Protein AF-A0AAU9IP61-F1 (afdb_monomer)

Structure (mmCIF, N/CA/C/O backbone):
data_AF-A0AAU9IP61-F1
#
_entry.id   AF-A0AAU9IP61-F1
#
loop_
_atom_site.group_PDB
_atom_site.id
_atom_site.type_symbol
_atom_site.label_atom_id
_atom_site.label_alt_id
_atom_site.label_comp_id
_atom_site.label_asym_id
_atom_site.label_entity_id
_atom_site.label_seq_id
_atom_site.pdbx_PDB_ins_code
_atom_site.Cartn_x
_atom_site.Cartn_y
_atom_site.Cartn_z
_atom_site.occupancy
_atom_site.B_iso_or_equiv
_atom_site.auth_seq_id
_atom_site.auth_comp_id
_atom_site.auth_asym_id
_atom_site.auth_atom_id
_atom_site.pdbx_PDB_model_num
ATOM 1 N N . MET A 1 1 ? 7.947 -58.463 33.079 1.00 43.34 1 MET A N 1
ATOM 2 C CA . MET A 1 1 ? 9.232 -57.831 33.425 1.00 43.34 1 MET A CA 1
ATOM 3 C C . MET A 1 1 ? 9.734 -57.102 32.193 1.00 43.34 1 MET A C 1
ATOM 5 O O . MET A 1 1 ? 9.533 -57.619 31.104 1.00 43.34 1 MET A O 1
ATOM 9 N N . ASP A 1 2 ? 10.297 -55.915 32.425 1.00 41.31 2 ASP A N 1
ATOM 10 C CA . ASP A 1 2 ? 11.034 -55.028 31.507 1.00 41.31 2 ASP A CA 1
ATOM 11 C C . ASP A 1 2 ? 10.203 -54.391 30.377 1.00 41.31 2 ASP A C 1
ATOM 13 O O . ASP A 1 2 ? 9.937 -55.003 29.356 1.00 41.31 2 ASP A O 1
ATOM 17 N N . SER A 1 3 ? 9.653 -53.177 30.496 1.00 45.88 3 SER A N 1
ATOM 18 C CA . SER A 1 3 ? 10.148 -51.926 31.099 1.00 45.88 3 SER A CA 1
ATOM 19 C C . SER A 1 3 ? 11.412 -51.392 30.422 1.00 45.88 3 SER A C 1
ATOM 21 O O . SER A 1 3 ? 12.511 -51.597 30.925 1.00 45.88 3 SER A O 1
ATOM 23 N N . ARG A 1 4 ? 11.246 -50.655 29.311 1.00 50.44 4 ARG A N 1
ATOM 24 C CA . ARG A 1 4 ? 12.135 -49.540 28.938 1.00 50.44 4 ARG A CA 1
ATOM 25 C C . ARG A 1 4 ? 11.340 -48.386 28.328 1.00 50.44 4 ARG A C 1
ATOM 27 O O . ARG A 1 4 ? 10.827 -48.458 27.216 1.00 50.44 4 ARG A O 1
ATOM 34 N N . ARG A 1 5 ? 11.227 -47.353 29.159 1.00 49.25 5 ARG A N 1
ATOM 35 C CA . ARG A 1 5 ? 10.925 -45.953 28.859 1.00 49.25 5 ARG A CA 1
ATOM 36 C C . ARG A 1 5 ? 12.218 -45.250 28.413 1.00 49.25 5 ARG A C 1
ATOM 38 O O . ARG A 1 5 ? 13.296 -45.808 28.600 1.00 49.25 5 ARG A O 1
ATOM 45 N N . ASP A 1 6 ? 12.041 -44.007 27.960 1.00 46.56 6 ASP A N 1
ATOM 46 C CA . ASP A 1 6 ? 13.042 -42.948 27.718 1.00 46.56 6 ASP A CA 1
ATOM 47 C C . ASP A 1 6 ? 13.629 -42.954 26.288 1.00 46.56 6 ASP A C 1
ATOM 49 O O . ASP A 1 6 ? 13.994 -43.999 25.771 1.00 46.56 6 ASP A O 1
ATOM 53 N N . THR A 1 7 ? 13.692 -41.854 25.526 1.00 44.00 7 THR A N 1
ATOM 54 C CA . THR A 1 7 ? 13.684 -40.424 25.877 1.00 44.00 7 THR A CA 1
ATOM 55 C C . THR A 1 7 ? 13.283 -39.563 24.669 1.00 44.00 7 THR A C 1
ATOM 57 O O . THR A 1 7 ? 13.518 -39.904 23.514 1.00 44.00 7 THR A O 1
ATOM 60 N N . ARG A 1 8 ? 12.700 -38.399 24.974 1.00 46.38 8 ARG A N 1
ATOM 61 C CA . ARG A 1 8 ? 12.451 -37.260 24.079 1.00 46.38 8 ARG A CA 1
ATOM 62 C C . ARG A 1 8 ? 13.727 -36.768 23.381 1.00 46.38 8 ARG A C 1
ATOM 64 O O . ARG A 1 8 ? 14.701 -36.516 24.078 1.00 46.38 8 ARG A O 1
ATOM 71 N N . THR A 1 9 ? 13.612 -36.395 22.106 1.00 42.66 9 THR A N 1
ATOM 72 C CA . THR A 1 9 ? 14.183 -35.152 21.545 1.00 42.66 9 THR A CA 1
ATOM 73 C C . THR A 1 9 ? 13.313 -34.670 20.378 1.00 42.66 9 THR A C 1
ATOM 75 O O . THR A 1 9 ? 13.412 -35.138 19.251 1.00 42.66 9 THR A O 1
ATOM 78 N N . ASN A 1 10 ? 12.431 -33.711 20.671 1.00 49.50 10 ASN A N 1
ATOM 79 C CA . ASN A 1 10 ? 11.866 -32.815 19.663 1.00 49.50 10 ASN A CA 1
ATOM 80 C C . ASN A 1 10 ? 12.991 -31.896 19.174 1.00 49.50 10 ASN A C 1
ATOM 82 O O . ASN A 1 10 ? 13.508 -31.105 19.961 1.00 49.50 10 ASN A O 1
ATOM 86 N N . SER A 1 11 ? 13.319 -31.949 17.889 1.00 41.12 11 SER A N 1
ATOM 87 C CA . SER A 1 11 ? 14.061 -30.893 17.201 1.00 41.12 11 SER A CA 1
ATOM 88 C C . SER A 1 11 ? 13.237 -30.422 16.006 1.00 41.12 11 SER A C 1
ATOM 90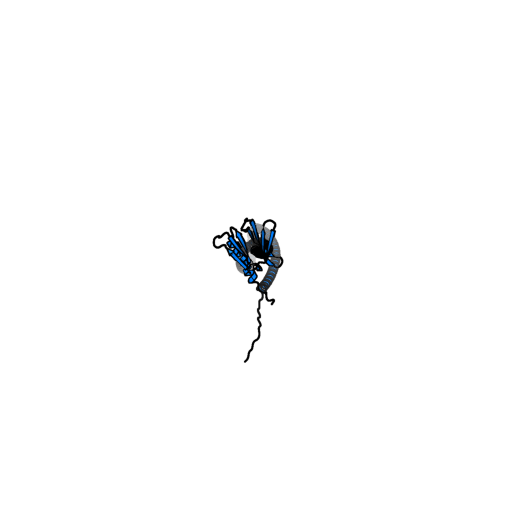 O O . SER A 1 11 ? 13.278 -31.011 14.928 1.00 41.12 11 SER A O 1
ATOM 92 N N . LEU A 1 12 ? 12.456 -29.367 16.241 1.00 53.00 12 LEU A N 1
ATOM 93 C CA . LEU A 1 12 ? 11.960 -28.461 15.207 1.00 53.00 12 LEU A CA 1
ATOM 94 C C . LEU A 1 12 ? 13.160 -27.777 14.531 1.00 53.00 12 LEU A C 1
ATOM 96 O O . LEU A 1 12 ? 14.000 -27.236 15.251 1.00 53.00 12 LEU A O 1
ATOM 100 N N . PRO A 1 13 ? 13.200 -27.656 13.197 1.00 46.06 13 PRO A N 1
ATOM 101 C CA . PRO A 1 13 ? 13.784 -26.497 12.558 1.00 46.06 13 PRO A CA 1
ATOM 102 C C . PRO A 1 13 ? 12.633 -25.556 12.192 1.00 46.06 13 PRO A C 1
ATOM 104 O O . PRO A 1 13 ? 12.037 -25.651 11.123 1.00 46.06 13 PRO A O 1
ATOM 107 N N . SER A 1 14 ? 1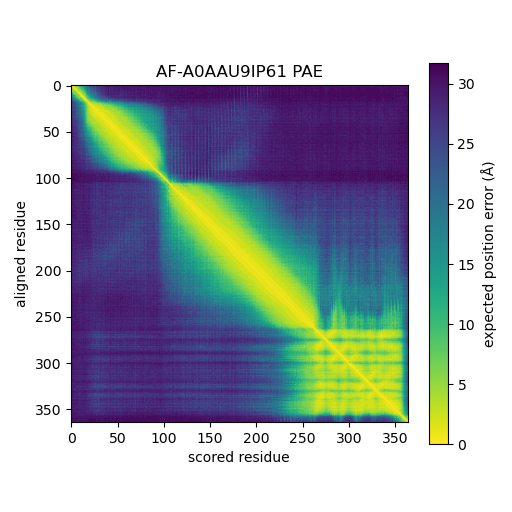2.280 -24.666 13.115 1.00 45.78 14 SER A N 1
ATOM 108 C CA . SER A 1 14 ? 11.457 -23.495 12.818 1.00 45.78 14 SER A CA 1
ATOM 109 C C . SER A 1 14 ? 12.388 -22.315 12.546 1.00 45.78 14 SER A C 1
ATOM 111 O O . SER A 1 14 ? 12.617 -21.490 13.429 1.00 45.78 14 SER A O 1
ATOM 113 N N . SER A 1 15 ? 12.949 -22.256 11.339 1.00 49.22 15 SER A N 1
ATOM 114 C CA . SER A 1 15 ? 13.483 -20.997 10.815 1.00 49.22 15 SER A CA 1
ATOM 115 C C . SER A 1 15 ? 12.309 -20.177 10.270 1.00 49.22 15 SER A C 1
ATOM 117 O O . SER A 1 15 ? 11.463 -20.735 9.562 1.00 49.22 15 SER A O 1
ATOM 119 N N . PRO A 1 16 ? 12.193 -18.883 10.609 1.00 51.09 16 PRO A N 1
ATOM 120 C CA . PRO A 1 16 ? 11.093 -18.057 10.138 1.00 51.09 16 PRO A CA 1
ATOM 121 C C . PRO A 1 16 ? 11.208 -17.865 8.614 1.00 51.09 16 PRO A C 1
ATOM 123 O O . PRO A 1 16 ? 12.305 -17.601 8.120 1.00 51.09 16 PRO A O 1
ATOM 126 N N . PRO A 1 17 ? 10.102 -17.920 7.850 1.00 55.22 17 PRO A N 1
ATOM 127 C CA . PRO A 1 17 ? 10.096 -17.848 6.379 1.00 55.22 17 PRO A CA 1
ATOM 128 C C . PRO A 1 17 ? 10.538 -16.487 5.783 1.00 55.22 17 PRO A C 1
ATOM 130 O O . PRO A 1 17 ? 10.313 -16.226 4.605 1.00 55.22 17 PRO A O 1
ATOM 133 N N . GLY A 1 18 ? 11.165 -15.606 6.573 1.00 55.22 18 GLY A N 1
ATOM 134 C CA . GLY A 1 18 ? 11.595 -14.261 6.176 1.00 55.22 18 GLY A CA 1
ATOM 135 C C . GLY A 1 18 ? 13.110 -14.054 6.031 1.00 55.22 18 GLY A C 1
ATOM 136 O O . GLY A 1 18 ? 13.515 -13.138 5.316 1.00 55.22 18 GLY A O 1
ATOM 137 N N . GLU A 1 19 ? 13.963 -14.876 6.656 1.00 56.31 19 GLU A N 1
ATOM 138 C CA . GLU A 1 19 ? 15.424 -14.659 6.613 1.00 56.31 19 GLU A CA 1
ATOM 139 C C . GLU A 1 19 ? 16.042 -15.047 5.263 1.00 56.31 19 GLU A C 1
ATOM 141 O O . GLU A 1 19 ? 16.824 -14.271 4.705 1.00 56.31 19 GLU A O 1
ATOM 146 N N . ASP A 1 20 ? 15.615 -16.168 4.672 1.00 60.66 20 ASP A N 1
ATOM 147 C CA . ASP A 1 20 ? 16.083 -16.602 3.348 1.00 60.66 20 ASP A CA 1
ATOM 148 C C . ASP A 1 20 ? 15.651 -15.630 2.239 1.00 60.66 20 ASP A C 1
ATOM 150 O O . ASP A 1 20 ? 16.438 -15.295 1.353 1.00 60.66 20 ASP A O 1
ATOM 154 N N . ALA A 1 21 ? 14.430 -15.090 2.324 1.00 64.69 21 ALA A N 1
ATOM 155 C CA . ALA A 1 21 ? 13.923 -14.102 1.373 1.00 64.69 21 ALA A CA 1
ATOM 156 C C . ALA A 1 21 ? 14.686 -12.767 1.464 1.00 64.69 21 ALA A C 1
ATOM 158 O O . ALA A 1 21 ? 15.029 -12.168 0.441 1.00 64.69 21 ALA A O 1
ATOM 159 N N . ALA A 1 22 ? 15.014 -12.312 2.677 1.00 73.56 22 ALA A N 1
ATOM 160 C CA . ALA A 1 22 ? 15.804 -11.099 2.887 1.00 73.56 22 ALA A CA 1
ATOM 161 C C . ALA A 1 22 ? 17.257 -11.260 2.403 1.00 73.56 22 ALA A C 1
ATOM 163 O O . ALA A 1 22 ? 17.846 -10.324 1.848 1.00 73.56 22 ALA A O 1
ATOM 164 N N . GLN A 1 23 ? 17.840 -12.446 2.581 1.00 77.75 23 GLN A N 1
ATOM 165 C CA . GLN A 1 23 ? 19.194 -12.754 2.130 1.00 77.75 23 GLN A CA 1
ATOM 166 C C . GLN A 1 23 ? 19.271 -12.900 0.601 1.00 77.75 23 GLN A C 1
ATOM 168 O O . GLN A 1 23 ? 20.234 -12.424 -0.010 1.00 77.75 23 GLN A O 1
ATOM 173 N N . ASP A 1 24 ? 18.239 -13.462 -0.031 1.00 79.44 24 ASP A N 1
ATOM 174 C CA . ASP A 1 24 ? 18.117 -13.540 -1.491 1.00 79.44 24 ASP A CA 1
ATOM 175 C C . ASP A 1 24 ? 17.931 -12.150 -2.126 1.00 79.44 24 ASP A C 1
ATOM 177 O O . ASP A 1 24 ? 18.564 -11.811 -3.130 1.00 79.44 24 ASP A O 1
ATOM 181 N N . CYS A 1 25 ? 17.162 -11.274 -1.472 1.00 78.19 25 CYS A N 1
ATOM 182 C CA . CYS A 1 25 ? 16.981 -9.888 -1.901 1.00 78.19 25 CYS A CA 1
ATOM 183 C C . CYS A 1 25 ? 18.295 -9.085 -1.822 1.00 78.19 25 CYS A C 1
ATOM 185 O O . CYS A 1 25 ? 18.665 -8.386 -2.768 1.00 78.19 25 CYS A O 1
ATOM 187 N N . LYS A 1 26 ? 19.081 -9.255 -0.746 1.00 84.75 26 LYS A N 1
ATOM 188 C CA . LYS A 1 26 ? 20.424 -8.653 -0.629 1.00 84.75 26 LYS A CA 1
ATOM 189 C C . LYS A 1 26 ? 21.374 -9.122 -1.735 1.00 84.75 26 LYS A C 1
ATOM 191 O O . LYS A 1 26 ? 22.112 -8.302 -2.285 1.00 84.75 26 LYS A O 1
ATOM 196 N N . LYS A 1 27 ? 21.343 -10.411 -2.097 1.00 84.38 27 LYS A N 1
ATOM 197 C CA . LYS A 1 27 ? 22.139 -10.953 -3.213 1.00 84.38 27 LYS A CA 1
ATOM 198 C C . LYS A 1 27 ? 21.717 -10.348 -4.554 1.00 84.38 27 LYS A C 1
ATOM 200 O O . LYS A 1 27 ? 22.582 -9.915 -5.314 1.00 84.38 27 LYS A O 1
ATOM 205 N N . LYS A 1 28 ? 20.411 -10.234 -4.821 1.00 85.38 28 LYS A N 1
ATOM 206 C CA . LYS A 1 28 ? 19.887 -9.603 -6.048 1.00 85.38 28 LYS A CA 1
ATOM 207 C C . LYS A 1 28 ? 20.269 -8.127 -6.153 1.00 85.38 28 LYS A C 1
ATOM 209 O O . LYS A 1 28 ? 20.740 -7.702 -7.204 1.00 85.38 28 LYS A O 1
ATOM 214 N N . ILE A 1 29 ? 20.180 -7.370 -5.058 1.00 86.81 29 ILE A N 1
ATOM 215 C CA . ILE A 1 29 ? 20.615 -5.964 -5.016 1.00 86.81 29 ILE A CA 1
ATOM 216 C C . ILE A 1 29 ? 22.116 -5.839 -5.309 1.00 86.81 29 ILE A C 1
ATOM 218 O O . ILE A 1 29 ? 22.526 -4.942 -6.044 1.00 86.81 29 ILE A O 1
ATOM 222 N N . ALA A 1 30 ? 22.950 -6.732 -4.767 1.00 88.06 30 ALA A N 1
ATOM 223 C CA . ALA A 1 30 ? 24.387 -6.722 -5.036 1.00 88.06 30 ALA A CA 1
ATOM 224 C C . ALA A 1 30 ? 24.705 -7.006 -6.517 1.00 88.06 30 ALA A C 1
ATOM 226 O O . ALA A 1 30 ? 25.548 -6.326 -7.104 1.00 88.06 30 ALA A O 1
ATOM 227 N N . ILE A 1 31 ? 23.994 -7.955 -7.136 1.00 89.88 31 ILE A N 1
ATOM 228 C CA . ILE A 1 31 ? 24.125 -8.267 -8.567 1.00 89.88 31 ILE A CA 1
ATOM 229 C C . ILE A 1 31 ? 23.680 -7.075 -9.422 1.00 89.88 31 ILE A C 1
ATOM 231 O O . ILE A 1 31 ? 24.410 -6.679 -10.328 1.00 89.88 31 ILE A O 1
ATOM 235 N N . MET A 1 32 ? 22.544 -6.448 -9.100 1.00 82.62 32 MET A N 1
ATOM 236 C CA . MET A 1 32 ? 22.064 -5.260 -9.816 1.00 82.62 32 MET A CA 1
ATOM 237 C C . MET A 1 32 ? 23.031 -4.080 -9.693 1.00 82.62 32 MET A C 1
ATOM 239 O O . MET A 1 32 ? 23.337 -3.441 -10.693 1.00 82.62 32 MET A O 1
ATOM 243 N N . LYS A 1 33 ? 23.582 -3.815 -8.501 1.00 88.81 33 LYS A N 1
ATOM 244 C CA . LYS A 1 33 ? 24.601 -2.766 -8.323 1.00 88.81 33 LYS A CA 1
ATOM 245 C C . LYS A 1 33 ? 25.843 -3.024 -9.176 1.00 88.81 33 LYS A C 1
ATOM 247 O O . LYS A 1 33 ? 26.373 -2.091 -9.772 1.00 88.81 33 LYS A O 1
ATOM 252 N N . LYS A 1 34 ? 26.289 -4.282 -9.260 1.00 91.19 34 LYS A N 1
ATOM 253 C CA . LYS A 1 34 ? 27.415 -4.673 -10.116 1.00 91.19 34 LYS A CA 1
ATOM 254 C C . LYS A 1 34 ? 27.084 -4.501 -11.603 1.00 91.19 34 LYS A C 1
ATOM 256 O O . LYS A 1 34 ? 27.918 -3.988 -12.340 1.00 91.19 34 LYS A O 1
ATOM 261 N N . ALA A 1 35 ? 25.873 -4.865 -12.025 1.00 85.31 35 ALA A N 1
ATOM 262 C CA . ALA A 1 35 ? 25.415 -4.691 -13.403 1.00 85.31 35 ALA A CA 1
ATOM 263 C C . ALA A 1 35 ? 25.350 -3.208 -13.808 1.00 85.31 35 ALA A C 1
ATOM 265 O O . ALA A 1 35 ? 25.860 -2.847 -14.862 1.00 85.31 35 ALA A O 1
ATOM 266 N N . VAL A 1 36 ? 24.827 -2.337 -12.938 1.00 86.19 36 VAL A N 1
ATOM 267 C CA . VAL A 1 36 ? 24.771 -0.882 -13.175 1.00 86.19 36 VAL A CA 1
ATOM 268 C C . VAL A 1 36 ? 26.169 -0.269 -13.282 1.00 86.19 36 VAL A C 1
ATOM 270 O O . VAL A 1 36 ? 26.402 0.593 -14.127 1.00 86.19 36 VAL A O 1
ATOM 273 N N . LEU A 1 37 ? 27.120 -0.711 -12.452 1.00 89.56 37 LEU A N 1
ATOM 274 C CA . LEU A 1 37 ? 28.512 -0.264 -12.559 1.00 89.56 37 LEU A CA 1
ATOM 275 C C . LEU A 1 37 ? 29.139 -0.681 -13.895 1.00 89.56 37 LEU A C 1
ATOM 277 O O . LEU A 1 37 ? 29.748 0.155 -14.557 1.00 89.56 37 LEU A O 1
ATOM 281 N N . MET A 1 38 ? 28.930 -1.929 -14.324 1.00 90.12 38 MET A N 1
ATOM 282 C CA . MET A 1 38 ? 29.425 -2.411 -15.618 1.00 90.12 38 MET A CA 1
ATOM 283 C C . MET A 1 38 ? 28.785 -1.674 -16.802 1.00 90.12 38 MET A C 1
ATOM 285 O O . MET A 1 38 ? 29.483 -1.335 -17.753 1.00 90.12 38 MET A O 1
ATOM 289 N N . GLU A 1 39 ? 27.484 -1.380 -16.746 1.00 87.19 39 GLU A N 1
ATOM 290 C CA . GLU A 1 39 ? 26.796 -0.607 -17.788 1.00 87.19 39 GLU A CA 1
ATOM 291 C C . GLU A 1 39 ? 27.334 0.829 -17.868 1.00 87.19 39 GLU A C 1
ATOM 293 O O . GLU A 1 39 ? 27.541 1.366 -18.957 1.00 87.19 39 GLU A O 1
ATOM 298 N N . ARG A 1 40 ? 27.619 1.449 -16.716 1.00 89.38 40 ARG A N 1
ATOM 299 C CA . ARG A 1 40 ? 28.207 2.791 -16.663 1.00 89.38 40 ARG A CA 1
ATOM 300 C C . ARG A 1 40 ? 29.617 2.820 -17.256 1.00 89.38 40 ARG A C 1
ATOM 302 O O . ARG A 1 40 ? 29.934 3.746 -17.996 1.00 89.38 40 ARG A O 1
ATOM 309 N N . GLU A 1 41 ? 30.442 1.817 -16.964 1.00 90.19 41 GLU A N 1
ATOM 310 C CA . GLU A 1 41 ? 31.778 1.677 -17.560 1.00 90.19 41 GLU A CA 1
ATOM 311 C C . GLU A 1 41 ? 31.719 1.414 -19.071 1.00 90.19 41 GLU A C 1
ATOM 313 O O . GLU A 1 41 ? 32.538 1.954 -19.814 1.00 90.19 41 GLU A O 1
ATOM 318 N N . ALA A 1 42 ? 30.746 0.628 -19.545 1.00 87.69 42 ALA A N 1
ATOM 319 C CA . ALA A 1 42 ? 30.538 0.393 -20.973 1.00 87.69 42 ALA A CA 1
ATOM 320 C C . ALA A 1 42 ? 30.145 1.686 -21.707 1.00 87.69 42 ALA A C 1
ATOM 322 O O . ALA A 1 42 ? 30.800 2.054 -22.678 1.00 87.69 42 ALA A O 1
ATOM 323 N N . LYS A 1 43 ? 29.174 2.444 -21.177 1.00 88.12 43 LYS A N 1
ATOM 324 C CA . LYS A 1 43 ? 28.765 3.737 -21.759 1.00 88.12 43 LYS A CA 1
ATOM 325 C C . LYS A 1 43 ? 29.895 4.762 -21.787 1.00 88.12 43 LYS A C 1
ATOM 327 O O . LYS A 1 43 ? 29.985 5.539 -22.732 1.00 88.12 43 LYS A O 1
ATOM 332 N N . GLN A 1 44 ? 30.760 4.766 -20.773 1.00 90.81 44 GLN A N 1
ATOM 333 C CA . GLN A 1 44 ? 31.934 5.638 -20.749 1.00 90.81 44 GLN A CA 1
ATOM 334 C C . GLN A 1 44 ? 32.911 5.292 -21.885 1.00 90.81 44 GLN A C 1
ATOM 336 O O . GLN A 1 44 ? 33.385 6.191 -22.575 1.00 90.81 44 GLN A O 1
ATOM 341 N N . LYS A 1 45 ? 33.160 3.997 -22.128 1.00 89.25 45 LYS A N 1
ATOM 342 C CA . LYS A 1 45 ? 33.998 3.538 -23.249 1.00 89.25 45 LYS A CA 1
ATOM 343 C C . LYS A 1 45 ? 33.383 3.860 -24.610 1.00 89.25 45 LYS A C 1
ATOM 345 O O . LYS A 1 45 ? 34.115 4.241 -25.520 1.00 89.25 45 LYS A O 1
ATOM 350 N N . ASP A 1 46 ? 32.064 3.747 -24.743 1.00 86.69 46 ASP A N 1
ATOM 351 C CA . ASP A 1 46 ? 31.361 4.099 -25.982 1.00 86.69 46 ASP A CA 1
ATOM 352 C C . ASP A 1 46 ? 31.471 5.601 -26.285 1.00 86.69 46 ASP A C 1
ATOM 354 O O . ASP A 1 46 ? 31.705 5.986 -27.430 1.00 86.69 46 ASP A O 1
ATOM 358 N N . LEU A 1 47 ? 31.388 6.451 -25.256 1.00 86.88 47 LEU A N 1
ATOM 359 C CA . LEU A 1 47 ? 31.607 7.898 -25.369 1.00 86.88 47 LEU A CA 1
ATOM 360 C C . LEU A 1 47 ? 33.039 8.231 -25.809 1.00 86.88 47 LEU A C 1
ATOM 362 O O . LEU A 1 47 ? 33.238 9.022 -26.729 1.00 86.88 47 LEU A O 1
ATOM 366 N N . GLU A 1 48 ? 34.039 7.584 -25.211 1.00 90.06 48 GLU A N 1
ATOM 367 C CA . GLU A 1 48 ? 35.446 7.756 -25.598 1.00 90.06 48 GLU A CA 1
ATOM 368 C C . GLU A 1 48 ? 35.711 7.292 -27.044 1.00 90.06 48 GLU A C 1
ATOM 370 O O . GLU A 1 48 ? 36.490 7.913 -27.778 1.00 90.06 48 GLU A O 1
ATOM 375 N N . LEU A 1 49 ? 35.039 6.223 -27.486 1.00 90.75 49 LEU A N 1
ATOM 376 C CA . LEU A 1 49 ? 35.109 5.744 -28.865 1.00 90.75 49 LEU A CA 1
ATOM 377 C C . LEU A 1 49 ? 34.439 6.722 -29.840 1.00 90.75 49 LEU A C 1
ATOM 379 O O . LEU A 1 49 ? 35.003 6.994 -30.903 1.00 90.75 49 LEU A O 1
ATOM 383 N N . ALA A 1 50 ? 33.281 7.277 -29.478 1.00 86.62 50 ALA A N 1
ATOM 384 C CA . ALA A 1 50 ? 32.572 8.271 -30.279 1.00 86.62 50 ALA A CA 1
ATOM 385 C C . ALA A 1 50 ? 33.418 9.539 -30.479 1.00 86.62 50 ALA A C 1
ATOM 387 O O . ALA A 1 50 ? 33.601 9.978 -31.616 1.00 86.62 50 ALA A O 1
ATOM 388 N N . ASP A 1 51 ? 34.038 10.053 -29.413 1.00 86.44 51 ASP A N 1
ATOM 389 C CA . ASP A 1 51 ? 34.952 11.200 -29.483 1.00 86.44 51 ASP A CA 1
ATOM 390 C C . ASP A 1 51 ? 36.167 10.917 -30.387 1.00 86.44 51 ASP A C 1
ATOM 392 O O . ASP A 1 51 ? 36.623 11.777 -31.149 1.00 86.44 51 ASP A O 1
ATOM 396 N N . SER A 1 52 ? 36.702 9.693 -30.336 1.00 90.69 52 SER A N 1
ATOM 397 C CA . SER A 1 52 ? 37.806 9.250 -31.199 1.00 90.69 52 SER A CA 1
ATOM 398 C C . SER A 1 52 ? 37.401 9.185 -32.675 1.00 90.69 52 SER A C 1
ATOM 400 O O . SER A 1 52 ? 38.134 9.660 -33.551 1.00 90.69 52 SER A O 1
ATOM 402 N N . LEU A 1 53 ? 36.216 8.644 -32.969 1.00 88.00 53 LEU A N 1
ATOM 403 C CA . LEU A 1 53 ? 35.672 8.585 -34.325 1.00 88.00 53 LEU A CA 1
ATOM 404 C C . LEU A 1 53 ? 35.368 9.981 -34.871 1.00 88.00 53 LEU A C 1
ATOM 406 O O . LEU A 1 53 ? 35.706 10.262 -36.020 1.00 88.00 53 LEU A O 1
ATOM 410 N N . GLN A 1 54 ? 34.832 10.881 -34.048 1.00 89.94 54 GLN A N 1
ATOM 411 C CA . GLN A 1 54 ? 34.576 12.266 -34.438 1.00 89.94 54 GLN A CA 1
ATOM 412 C C . GLN A 1 54 ? 35.873 13.000 -34.808 1.00 89.94 54 GLN A C 1
ATOM 414 O O . GLN A 1 54 ? 35.920 13.701 -35.821 1.00 89.94 54 GLN A O 1
ATOM 419 N N . LYS A 1 55 ? 36.962 12.781 -34.057 1.00 89.50 55 LYS A N 1
ATOM 420 C CA . LYS A 1 55 ? 38.292 13.308 -34.413 1.00 89.50 55 LYS A CA 1
ATOM 421 C C . LYS A 1 55 ? 38.797 12.748 -35.744 1.00 89.50 55 LYS A C 1
ATOM 423 O O . LYS A 1 55 ? 39.271 13.516 -36.580 1.00 89.50 55 LYS A O 1
ATOM 428 N N . LYS A 1 56 ? 38.666 11.436 -35.979 1.00 90.31 56 LYS A N 1
ATOM 429 C CA . LYS A 1 56 ? 39.051 10.809 -37.260 1.00 90.31 56 LYS A CA 1
ATOM 430 C C . LYS A 1 56 ? 38.238 11.350 -38.437 1.00 90.31 56 LYS A C 1
ATOM 432 O O . LYS A 1 56 ? 38.811 11.602 -39.493 1.00 90.31 56 LYS A O 1
ATOM 437 N N . LEU A 1 57 ? 36.938 11.567 -38.247 1.00 88.62 57 LEU A N 1
ATOM 438 C CA . LEU A 1 57 ? 36.057 12.147 -39.260 1.00 88.62 57 LEU A CA 1
ATOM 439 C C . LEU A 1 57 ? 36.463 13.592 -39.590 1.00 88.62 57 LEU A C 1
ATOM 441 O O . LEU A 1 57 ? 36.515 13.968 -40.757 1.00 88.62 57 LEU A O 1
ATOM 445 N N . GLY A 1 58 ? 36.840 14.375 -38.573 1.00 88.81 58 GLY A N 1
ATOM 446 C CA . GLY A 1 58 ? 37.407 15.712 -38.757 1.00 88.81 58 GLY A CA 1
ATOM 447 C C . GLY A 1 58 ? 38.681 15.710 -39.609 1.00 88.81 58 GLY A C 1
ATOM 448 O O . GLY A 1 58 ? 38.798 16.519 -40.527 1.00 88.81 58 GLY A O 1
ATOM 449 N N . MET A 1 59 ? 39.602 14.769 -39.367 1.00 90.31 59 MET A N 1
ATOM 450 C CA . MET A 1 59 ? 40.812 14.632 -40.192 1.00 90.31 59 MET A CA 1
ATOM 451 C C . MET A 1 59 ? 40.488 14.224 -41.633 1.00 90.31 59 MET A C 1
ATOM 453 O O . MET A 1 59 ? 41.050 14.793 -42.562 1.00 90.31 59 MET A O 1
ATOM 457 N N . LEU A 1 60 ? 39.566 13.277 -41.830 1.00 89.06 60 LEU A N 1
ATOM 458 C CA . LEU A 1 60 ? 39.140 12.843 -43.165 1.00 89.06 60 LEU A CA 1
ATOM 459 C C . LEU A 1 60 ? 38.507 13.984 -43.967 1.00 89.06 60 LEU A C 1
ATOM 461 O O . LEU A 1 60 ? 38.825 14.143 -45.143 1.00 89.06 60 LEU A O 1
ATOM 465 N N . ASN A 1 61 ? 37.670 14.807 -43.332 1.00 88.31 61 ASN A N 1
ATOM 466 C CA . ASN A 1 61 ? 37.082 15.985 -43.971 1.00 88.31 61 ASN A CA 1
ATOM 467 C C . ASN A 1 61 ? 38.150 17.010 -44.378 1.00 88.31 61 ASN A C 1
ATOM 469 O O . ASN A 1 61 ? 38.057 17.591 -45.458 1.00 88.31 61 ASN A O 1
ATOM 473 N N . LEU A 1 62 ? 39.183 17.202 -43.551 1.00 90.56 62 LEU A N 1
ATOM 474 C CA . LEU A 1 62 ? 40.315 18.064 -43.892 1.00 90.56 62 LEU A CA 1
ATOM 475 C C . LEU A 1 62 ? 41.083 17.517 -45.109 1.00 90.56 62 LEU A C 1
ATOM 477 O O . LEU A 1 62 ? 41.352 18.256 -46.050 1.00 90.56 62 LEU A O 1
ATOM 481 N N . THR A 1 63 ? 41.371 16.211 -45.130 1.00 88.00 63 THR A N 1
ATOM 482 C CA . THR A 1 63 ? 42.055 15.556 -46.257 1.00 88.00 63 THR A CA 1
ATOM 483 C C . THR A 1 63 ? 41.229 15.601 -47.543 1.00 88.00 63 THR A C 1
ATOM 485 O O . THR A 1 63 ? 41.790 15.791 -48.619 1.00 88.00 63 THR A O 1
ATOM 488 N N . LEU A 1 64 ? 39.903 15.457 -47.459 1.00 84.94 64 LEU A N 1
ATOM 489 C CA . LEU A 1 64 ? 39.019 15.616 -48.616 1.00 84.94 64 LEU A CA 1
ATOM 490 C C . LEU A 1 64 ? 39.090 17.037 -49.178 1.00 84.94 64 LEU A C 1
ATOM 492 O O . LEU A 1 64 ? 39.297 17.196 -50.377 1.00 84.94 64 LEU A O 1
ATOM 496 N N . ALA A 1 65 ? 39.031 18.059 -48.320 1.00 87.12 65 ALA A N 1
ATOM 497 C CA . ALA A 1 65 ? 39.160 19.450 -48.751 1.00 87.12 65 ALA A CA 1
ATOM 498 C C . ALA A 1 65 ? 40.520 19.737 -49.420 1.00 87.12 65 ALA A C 1
ATOM 500 O O . ALA A 1 65 ? 40.586 20.439 -50.431 1.00 87.12 65 ALA A O 1
ATOM 501 N N . GLU A 1 66 ? 41.609 19.162 -48.901 1.00 90.94 66 GLU A N 1
ATOM 502 C CA . GLU A 1 66 ? 42.932 19.244 -49.533 1.00 90.94 66 GLU A CA 1
ATOM 503 C C . GLU A 1 66 ? 42.955 18.571 -50.913 1.00 90.94 66 GLU A C 1
ATOM 505 O O . GLU A 1 66 ? 43.525 19.117 -51.861 1.00 90.94 66 GLU A O 1
ATOM 510 N N . LYS A 1 67 ? 42.319 17.402 -51.052 1.00 90.50 67 LYS A N 1
ATOM 511 C CA . LYS A 1 67 ? 42.254 16.670 -52.325 1.00 90.50 67 LYS A CA 1
ATOM 512 C C . LYS A 1 67 ? 41.380 17.370 -53.359 1.00 90.50 67 LYS A C 1
ATOM 514 O O . LYS A 1 67 ? 41.785 17.436 -54.517 1.00 90.50 67 LYS A O 1
ATOM 519 N N . ASP A 1 68 ? 40.261 17.959 -52.952 1.00 88.69 68 ASP A N 1
ATOM 520 C CA . ASP A 1 68 ? 39.411 18.766 -53.831 1.00 88.69 68 ASP A CA 1
ATOM 521 C C . ASP A 1 68 ? 40.154 20.002 -54.352 1.00 88.69 68 ASP A C 1
ATOM 523 O O . ASP A 1 68 ? 40.092 20.319 -55.543 1.00 88.69 68 ASP A O 1
ATOM 527 N N . SER A 1 69 ? 40.933 20.659 -53.486 1.00 88.88 69 SER A N 1
ATOM 528 C CA . SER A 1 69 ? 41.815 21.759 -53.889 1.00 88.88 69 SER A CA 1
ATOM 529 C C . SER A 1 69 ? 42.845 21.297 -54.926 1.00 88.88 69 SER A C 1
ATOM 531 O O . SER A 1 69 ? 43.003 21.928 -55.970 1.00 88.88 69 SER A O 1
ATOM 533 N N . GLN A 1 70 ? 43.476 20.141 -54.694 1.00 90.12 70 GLN A N 1
ATOM 534 C CA . GLN A 1 70 ? 44.465 19.559 -55.603 1.00 90.12 70 GLN A CA 1
ATOM 535 C C . GLN A 1 70 ? 43.864 19.204 -56.976 1.00 90.12 70 GLN A C 1
ATOM 537 O O . GLN A 1 70 ? 44.478 19.477 -58.008 1.00 90.12 70 GLN A O 1
ATOM 542 N N . ILE A 1 71 ? 42.647 18.650 -57.011 1.00 87.94 71 ILE A N 1
ATOM 543 C CA . ILE A 1 71 ? 41.912 18.363 -58.256 1.00 87.94 71 ILE A CA 1
ATOM 544 C C . ILE A 1 71 ? 41.638 19.649 -59.032 1.00 87.94 71 ILE A C 1
ATOM 546 O O . ILE A 1 71 ? 41.820 19.685 -60.250 1.00 87.94 71 ILE A O 1
ATOM 550 N N . LYS A 1 72 ? 41.235 20.715 -58.337 1.00 88.88 72 LYS A N 1
ATOM 551 C CA . LYS A 1 72 ? 40.989 22.010 -58.967 1.00 88.88 72 LYS A CA 1
ATOM 552 C C . LYS A 1 72 ? 42.252 22.554 -59.638 1.00 88.88 72 LYS A C 1
ATOM 554 O O . LYS A 1 72 ? 42.185 22.949 -60.798 1.00 88.88 72 LYS A O 1
ATOM 559 N N . THR A 1 73 ? 43.401 22.486 -58.962 1.00 87.56 73 THR A N 1
ATOM 560 C CA . THR A 1 73 ? 44.684 22.928 -59.536 1.00 87.56 73 THR A CA 1
ATOM 561 C C . THR A 1 73 ? 45.069 22.115 -60.775 1.00 87.56 73 THR A C 1
ATOM 563 O O . THR A 1 73 ? 45.481 22.686 -61.781 1.00 87.56 73 THR A O 1
ATOM 566 N N . MET A 1 74 ? 44.884 20.789 -60.746 1.00 86.38 74 MET A N 1
ATOM 567 C CA . MET A 1 74 ? 45.170 19.941 -61.912 1.00 86.38 74 MET A CA 1
ATOM 568 C C . MET A 1 74 ? 44.241 20.231 -63.097 1.00 86.38 74 MET A C 1
ATOM 570 O O . MET A 1 74 ? 44.678 20.171 -64.245 1.00 86.38 74 MET A O 1
ATOM 574 N N . ASN A 1 75 ? 42.967 20.542 -62.845 1.00 87.25 75 ASN A N 1
ATOM 575 C CA . ASN A 1 75 ? 42.031 20.902 -63.911 1.00 87.25 75 ASN A CA 1
ATOM 576 C C . ASN A 1 75 ? 42.411 22.235 -64.571 1.00 87.25 75 ASN A C 1
ATOM 578 O O . ASN A 1 75 ? 42.399 22.321 -65.797 1.00 87.25 75 ASN A O 1
ATOM 582 N N . GLU A 1 76 ? 42.818 23.233 -63.782 1.00 88.75 76 GLU A N 1
ATOM 583 C CA . GLU A 1 76 ? 43.320 24.517 -64.296 1.00 88.75 76 GLU A CA 1
ATOM 584 C C . GLU A 1 76 ? 44.587 24.326 -65.158 1.00 88.75 76 GLU A C 1
ATOM 586 O O . GLU A 1 76 ? 44.732 24.936 -66.220 1.00 88.75 76 GLU A O 1
ATOM 591 N N . GLU A 1 77 ? 45.492 23.427 -64.758 1.00 89.12 77 GLU A N 1
ATOM 592 C CA . GLU A 1 77 ? 46.696 23.096 -65.531 1.00 89.12 77 GLU A CA 1
ATOM 593 C C . GLU A 1 77 ? 46.373 22.335 -66.829 1.00 89.12 77 GLU A C 1
ATOM 595 O O . GLU A 1 77 ? 46.955 22.614 -67.882 1.00 89.12 77 GLU A O 1
ATOM 600 N N . ARG A 1 78 ? 45.394 21.423 -66.791 1.00 86.00 78 ARG A N 1
ATOM 601 C CA . ARG A 1 78 ? 44.920 20.700 -67.976 1.00 86.00 78 ARG A CA 1
ATOM 602 C C . ARG A 1 78 ? 44.317 21.646 -69.015 1.00 86.00 78 ARG A C 1
ATOM 604 O O . ARG A 1 78 ? 44.648 21.531 -70.193 1.00 86.00 78 ARG A O 1
ATOM 611 N N . GLU A 1 79 ? 43.478 22.592 -68.594 1.00 86.31 79 GLU A N 1
ATOM 612 C CA . GLU A 1 79 ? 42.894 23.596 -69.496 1.00 86.31 79 GLU A CA 1
ATOM 613 C C . GLU A 1 79 ? 43.974 24.470 -70.147 1.00 86.31 79 GLU A C 1
ATOM 615 O O . GLU A 1 79 ? 43.916 24.749 -71.348 1.00 86.31 79 GLU A O 1
ATOM 620 N N . ARG A 1 80 ? 45.010 24.848 -69.388 1.00 90.06 80 ARG A N 1
ATOM 621 C CA . ARG A 1 80 ? 46.158 25.591 -69.922 1.00 90.06 80 ARG A CA 1
ATOM 622 C C . ARG A 1 80 ? 46.913 24.795 -70.993 1.00 90.06 80 ARG A C 1
ATOM 624 O O . ARG A 1 80 ? 47.226 25.340 -72.052 1.00 90.06 80 ARG A O 1
ATOM 631 N N . LEU A 1 81 ? 47.189 23.515 -70.738 1.00 83.25 81 LEU A N 1
ATOM 632 C CA . LEU A 1 81 ? 47.874 22.642 -71.697 1.00 83.25 81 LEU A CA 1
ATOM 633 C C . LEU A 1 81 ? 47.033 22.402 -72.958 1.00 83.25 81 LEU A C 1
ATOM 635 O O . LEU A 1 81 ? 47.574 22.407 -74.064 1.00 83.25 81 LEU A O 1
ATOM 639 N N . GLU A 1 82 ? 45.712 22.248 -72.824 1.00 84.00 82 GLU A N 1
ATOM 640 C CA . GLU A 1 82 ? 44.799 22.135 -73.969 1.00 84.00 82 GLU A CA 1
ATOM 641 C C . GLU A 1 82 ? 44.845 23.398 -74.855 1.00 84.00 82 GLU A C 1
ATOM 643 O O . GLU A 1 82 ? 44.898 23.290 -76.086 1.00 84.00 82 GLU A O 1
ATOM 648 N N . GLN A 1 83 ? 44.924 24.596 -74.265 1.00 82.38 83 GLN A N 1
ATOM 649 C CA . GLN A 1 83 ? 45.074 25.849 -75.019 1.00 82.38 83 GLN A CA 1
ATOM 650 C C . GLN A 1 83 ? 46.414 25.932 -75.776 1.00 82.38 83 GLN A C 1
ATOM 652 O O . GLN A 1 83 ? 46.423 26.293 -76.957 1.00 82.38 83 GLN A O 1
ATOM 657 N N . GLU A 1 84 ? 47.535 25.546 -75.156 1.00 81.81 84 GLU A N 1
ATOM 658 C CA . GLU A 1 84 ? 48.856 25.522 -75.816 1.00 81.81 84 GLU A CA 1
ATOM 659 C C . GLU A 1 84 ? 48.906 24.529 -76.991 1.00 81.81 84 GLU A C 1
ATOM 661 O O . GLU A 1 84 ? 49.437 24.834 -78.065 1.00 81.81 84 GLU A O 1
ATOM 666 N N . LEU A 1 85 ? 48.289 23.355 -76.832 1.00 80.19 85 LEU A N 1
ATOM 667 C CA . LEU A 1 85 ? 48.230 22.318 -77.867 1.00 80.19 85 LEU A CA 1
ATOM 668 C C . LEU A 1 85 ? 47.419 22.784 -79.088 1.00 80.19 85 LEU A C 1
ATOM 670 O O . LEU A 1 85 ? 47.746 22.458 -80.235 1.00 80.19 85 LEU A O 1
ATOM 674 N N . THR A 1 86 ? 46.390 23.597 -78.852 1.00 79.06 86 THR A N 1
ATOM 675 C CA . THR A 1 86 ? 45.559 24.188 -79.908 1.00 79.06 86 THR A CA 1
ATOM 676 C C . THR A 1 86 ? 46.344 25.234 -80.713 1.00 79.06 86 THR A C 1
ATOM 678 O O . THR A 1 86 ? 46.318 25.200 -81.944 1.00 79.06 86 THR A O 1
ATOM 681 N N . GLN A 1 87 ? 47.153 26.073 -80.053 1.00 75.12 87 GLN A N 1
ATOM 682 C CA . GLN A 1 87 ? 48.025 27.057 -80.718 1.00 75.12 87 GLN A CA 1
ATOM 683 C C . GLN A 1 87 ? 49.142 26.404 -81.554 1.00 75.12 87 GLN A C 1
ATOM 685 O O . GLN A 1 87 ? 49.477 26.871 -82.647 1.00 75.12 87 GLN A O 1
ATOM 690 N N . LEU A 1 88 ? 49.714 25.293 -81.079 1.00 71.00 88 LEU A N 1
ATOM 691 C CA . LEU A 1 88 ? 50.724 24.537 -81.830 1.00 71.00 88 LEU A CA 1
ATOM 692 C C . LEU A 1 88 ? 50.141 23.866 -83.083 1.00 71.00 88 LEU A C 1
ATOM 694 O O . LEU A 1 88 ? 50.798 23.837 -84.127 1.00 71.00 88 LEU A O 1
ATOM 698 N N . LYS A 1 89 ? 48.894 23.381 -83.017 1.00 68.75 89 LYS A N 1
ATOM 699 C CA . LYS A 1 89 ? 48.185 22.831 -84.185 1.00 68.75 89 LYS A CA 1
ATOM 700 C C . LYS A 1 89 ? 47.907 23.883 -85.260 1.00 68.75 89 LYS A C 1
ATOM 702 O O . LYS A 1 89 ? 47.958 23.551 -86.444 1.00 68.75 89 LYS A O 1
ATOM 707 N N . GLU A 1 90 ? 47.667 25.136 -84.883 1.00 62.50 90 GLU A N 1
ATOM 708 C CA . GLU A 1 90 ? 47.504 26.234 -85.845 1.00 62.50 90 GLU A CA 1
ATOM 709 C C . GLU A 1 90 ? 48.830 26.631 -86.508 1.00 62.50 90 GLU A C 1
ATOM 711 O O . GLU A 1 90 ? 48.867 26.856 -87.719 1.00 62.50 90 GLU A O 1
ATOM 716 N N . ARG A 1 91 ? 49.949 26.610 -85.769 1.00 57.72 91 ARG A N 1
ATOM 717 C CA . ARG A 1 91 ? 51.291 26.859 -86.336 1.00 57.72 91 ARG A CA 1
ATOM 718 C C . ARG A 1 91 ? 51.729 25.808 -87.357 1.00 57.72 91 ARG A C 1
ATOM 720 O O . ARG A 1 91 ? 52.377 26.159 -88.340 1.00 57.72 91 ARG A O 1
ATOM 727 N N . ASN A 1 92 ? 51.351 24.546 -87.166 1.00 50.47 92 ASN A N 1
ATOM 728 C CA . ASN A 1 92 ? 51.735 23.452 -88.067 1.00 50.47 92 ASN A CA 1
ATOM 729 C C . ASN A 1 92 ? 50.896 23.373 -89.358 1.00 50.47 92 ASN A C 1
ATOM 731 O O . ASN A 1 92 ? 51.235 22.610 -90.259 1.00 50.47 92 ASN A O 1
ATOM 735 N N . LYS A 1 93 ? 49.820 24.165 -89.484 1.00 48.03 93 LYS A N 1
ATOM 736 C CA . LYS A 1 93 ? 48.948 24.187 -90.674 1.00 48.03 93 LYS A CA 1
ATOM 737 C C . LYS A 1 93 ? 49.470 25.065 -91.827 1.00 48.03 93 LYS A C 1
ATOM 739 O O . LYS A 1 93 ? 48.910 25.001 -92.916 1.00 48.03 93 LYS A O 1
ATOM 744 N N . ASN A 1 94 ? 50.549 25.830 -91.620 1.00 44.47 94 ASN A N 1
ATOM 745 C CA . ASN A 1 94 ? 51.087 26.803 -92.589 1.00 44.47 94 ASN A CA 1
ATOM 746 C C . ASN A 1 94 ? 52.390 26.370 -93.298 1.00 44.47 94 ASN A C 1
ATOM 748 O O . ASN A 1 94 ? 53.122 27.214 -93.812 1.00 44.47 94 ASN A O 1
ATOM 752 N N . GLY A 1 95 ? 52.698 25.072 -93.357 1.00 48.47 95 GLY A N 1
ATOM 753 C CA . GLY A 1 95 ? 53.869 24.562 -94.078 1.00 48.47 95 GLY A CA 1
ATOM 754 C C . GLY A 1 95 ? 53.498 23.684 -95.272 1.00 48.47 95 GLY A C 1
ATOM 755 O O . GLY A 1 95 ? 53.151 22.527 -95.071 1.00 48.47 95 GLY A O 1
ATOM 756 N N . SER A 1 96 ? 53.622 24.186 -96.510 1.00 32.91 96 SER A N 1
ATOM 757 C CA . SER A 1 96 ? 53.752 23.320 -97.698 1.00 32.91 96 SER A CA 1
ATOM 758 C C . SER A 1 96 ? 54.383 24.035 -98.904 1.00 32.91 96 SER A C 1
ATOM 760 O O . SER A 1 96 ? 53.735 24.790 -99.622 1.00 32.91 96 SER A O 1
ATOM 762 N N . SER A 1 97 ? 55.682 23.772 -99.066 1.00 36.88 97 SER A N 1
ATOM 763 C CA . SER A 1 97 ? 56.435 23.440 -100.293 1.00 36.88 97 SER A CA 1
ATOM 764 C C . SER A 1 97 ? 55.916 23.849 -101.687 1.00 36.88 97 SER A C 1
ATOM 766 O O . SER A 1 97 ? 54.853 23.445 -102.147 1.00 36.88 97 SER A O 1
ATOM 768 N N . SER A 1 98 ? 56.807 24.491 -102.454 1.00 28.47 98 SER A N 1
ATOM 769 C CA . SER A 1 98 ? 56.788 24.504 -103.924 1.00 28.47 98 SER A CA 1
ATOM 770 C C . SER A 1 98 ? 58.141 23.975 -104.439 1.00 28.47 98 SER A C 1
ATOM 772 O O . SER A 1 98 ? 59.168 24.509 -104.011 1.00 28.47 98 SER A O 1
ATOM 774 N N . PRO A 1 99 ? 58.210 22.938 -105.303 1.00 40.28 99 PRO A N 1
ATOM 775 C CA . PRO A 1 99 ? 59.485 22.404 -105.773 1.00 40.28 99 PRO A CA 1
ATOM 776 C C . PRO A 1 99 ? 60.028 23.209 -106.958 1.00 40.28 99 PRO A C 1
ATOM 778 O O . PRO A 1 99 ? 59.326 23.508 -107.925 1.00 40.28 99 PRO A O 1
ATOM 781 N N . ALA A 1 100 ? 61.319 23.528 -106.879 1.00 35.53 100 ALA A N 1
ATOM 782 C CA . ALA A 1 100 ? 62.077 24.207 -107.915 1.00 35.53 100 ALA A CA 1
ATOM 783 C C . ALA A 1 100 ? 62.304 23.313 -109.148 1.00 35.53 100 ALA A C 1
ATOM 785 O O . ALA A 1 100 ? 62.560 22.112 -109.054 1.00 35.53 100 ALA A O 1
ATOM 786 N N . LYS A 1 101 ? 62.236 23.949 -110.320 1.00 35.91 101 LYS A N 1
ATOM 787 C CA . LYS A 1 101 ? 62.488 23.379 -111.647 1.00 35.91 101 LYS A CA 1
ATOM 788 C C . LYS A 1 101 ? 63.913 22.820 -111.769 1.00 35.91 101 LYS A C 1
ATOM 790 O O . LYS A 1 101 ? 64.883 23.485 -111.418 1.00 35.91 101 LYS A O 1
ATOM 795 N N . VAL A 1 102 ? 64.025 21.634 -112.363 1.00 41.19 102 VAL A N 1
ATOM 796 C CA . VAL A 1 102 ? 65.283 20.977 -112.748 1.00 41.19 102 VAL A CA 1
ATOM 797 C C . VAL A 1 102 ? 65.800 21.542 -114.079 1.00 41.19 102 VAL A C 1
ATOM 799 O O . VAL A 1 102 ? 65.028 21.609 -115.038 1.00 41.19 102 VAL A O 1
ATOM 802 N N . PRO A 1 103 ? 67.109 21.829 -114.206 1.00 42.69 103 PRO A N 1
ATOM 803 C CA . PRO A 1 103 ? 67.794 21.729 -115.484 1.00 42.69 103 PRO A CA 1
ATOM 804 C C . PRO A 1 103 ? 68.889 20.647 -115.476 1.00 42.69 103 PRO A C 1
ATOM 806 O O . PRO A 1 103 ? 69.543 20.358 -114.475 1.00 42.69 103 PRO A O 1
ATOM 809 N N . LYS A 1 104 ? 69.023 20.045 -116.658 1.00 51.69 104 LYS A N 1
ATOM 810 C CA . LYS A 1 104 ? 69.807 18.870 -117.061 1.00 51.69 104 LYS A CA 1
ATOM 811 C C . LYS A 1 104 ? 71.264 18.879 -116.561 1.00 51.69 104 LYS A C 1
ATOM 813 O O . LYS A 1 104 ? 71.978 19.856 -116.768 1.00 51.69 104 LYS A O 1
ATOM 818 N N . LYS A 1 105 ? 71.722 17.753 -115.999 1.00 46.53 105 LYS A N 1
ATOM 819 C CA . LYS A 1 105 ? 73.136 17.463 -115.679 1.00 46.53 105 LYS A CA 1
ATOM 820 C C . LYS A 1 105 ? 73.612 16.194 -116.411 1.00 46.53 105 LYS A C 1
ATOM 822 O O . LYS A 1 105 ? 72.787 15.397 -116.849 1.00 46.53 105 LYS A O 1
ATOM 827 N N . SER A 1 106 ? 74.927 16.046 -116.589 1.00 59.62 106 SER A N 1
ATOM 828 C CA . SER A 1 106 ? 75.572 14.982 -117.379 1.00 59.62 106 SER A CA 1
ATOM 829 C C . SER A 1 106 ? 75.442 13.581 -116.749 1.00 59.62 106 SER A C 1
ATOM 831 O O . SER A 1 106 ? 75.185 13.444 -115.552 1.00 59.62 106 SER A O 1
ATOM 833 N N . VAL A 1 107 ? 75.639 12.528 -117.554 1.00 59.62 107 VAL A N 1
ATOM 834 C CA . VAL A 1 107 ? 75.444 11.107 -117.179 1.00 59.62 107 VAL A CA 1
ATOM 835 C C . VAL A 1 107 ? 76.214 10.704 -115.911 1.00 59.62 107 VAL A C 1
ATOM 837 O O . VAL A 1 107 ? 75.634 10.077 -115.031 1.00 59.62 107 VAL A O 1
ATOM 840 N N . ALA A 1 108 ? 77.457 11.163 -115.734 1.00 63.94 108 ALA A N 1
ATOM 841 C CA . ALA A 1 108 ? 78.257 10.863 -114.539 1.00 63.94 108 ALA A CA 1
ATOM 842 C C . ALA A 1 108 ? 77.670 11.465 -113.242 1.00 63.94 108 ALA A C 1
ATOM 844 O O . ALA A 1 108 ? 77.717 10.845 -112.179 1.00 63.94 108 ALA A O 1
ATOM 845 N N . THR A 1 109 ? 77.059 12.655 -113.315 1.00 64.75 109 THR A N 1
ATOM 846 C CA . THR A 1 109 ? 76.340 13.241 -112.167 1.00 64.75 109 THR A CA 1
ATOM 847 C C . THR A 1 109 ? 75.019 12.532 -111.869 1.00 64.75 109 THR A C 1
ATOM 849 O O . THR A 1 109 ? 74.630 12.471 -110.706 1.00 64.75 109 THR A O 1
ATOM 852 N N . LEU A 1 110 ? 74.356 11.966 -112.883 1.00 69.25 110 LEU A N 1
ATOM 853 C CA . LEU A 1 110 ? 73.136 11.171 -112.705 1.00 69.25 110 LEU A CA 1
ATOM 854 C C . LEU A 1 110 ? 73.435 9.798 -112.090 1.00 69.25 110 LEU A C 1
ATOM 856 O O . LEU A 1 110 ? 72.684 9.357 -111.230 1.00 69.25 110 LEU A O 1
ATOM 860 N N . GLU A 1 111 ? 74.543 9.149 -112.454 1.00 73.50 111 GLU A N 1
ATOM 861 C CA . GLU A 1 111 ? 74.976 7.886 -111.836 1.00 73.50 111 GLU A CA 1
ATOM 862 C C . GLU A 1 111 ? 75.366 8.067 -110.363 1.00 73.50 111 GLU A C 1
ATOM 864 O O . GLU A 1 111 ? 74.945 7.287 -109.509 1.00 73.50 111 GLU A O 1
ATOM 869 N N . GLN A 1 112 ? 76.097 9.138 -110.031 1.00 77.69 112 GLN A N 1
ATOM 870 C CA . GLN A 1 112 ? 76.428 9.461 -108.640 1.00 77.69 112 GLN A CA 1
ATOM 871 C C . GLN A 1 112 ? 75.178 9.818 -107.816 1.00 77.69 112 GLN A C 1
ATOM 873 O O . GLN A 1 112 ? 75.086 9.444 -106.646 1.00 77.69 112 GLN A O 1
ATOM 878 N N . GLN A 1 113 ? 74.208 10.520 -108.412 1.00 78.31 113 GLN A N 1
ATOM 879 C CA . GLN A 1 113 ? 72.918 10.791 -107.773 1.00 78.31 113 GLN A CA 1
ATOM 880 C C . GLN A 1 113 ? 72.086 9.519 -107.603 1.00 78.31 113 GLN A C 1
ATOM 882 O O . GLN A 1 113 ? 71.533 9.328 -106.528 1.00 78.31 113 GLN A O 1
ATOM 887 N N . ASN A 1 114 ? 72.047 8.625 -108.594 1.00 81.44 114 ASN A N 1
ATOM 888 C CA . ASN A 1 114 ? 71.358 7.338 -108.483 1.00 81.44 114 ASN A CA 1
ATOM 889 C C . ASN A 1 114 ? 71.968 6.457 -107.394 1.00 81.44 114 ASN A C 1
ATOM 891 O O . ASN A 1 114 ? 71.224 5.853 -106.634 1.00 81.44 114 ASN A O 1
ATOM 895 N N . LYS A 1 115 ? 73.300 6.414 -107.267 1.00 82.50 115 LYS A N 1
ATOM 896 C CA . LYS A 1 115 ? 73.953 5.662 -106.188 1.00 82.50 115 LYS A CA 1
ATOM 897 C C . LYS A 1 115 ? 73.582 6.217 -104.808 1.00 82.50 115 LYS A C 1
ATOM 899 O O . LYS A 1 115 ? 73.207 5.442 -103.936 1.00 82.50 115 LYS A O 1
ATOM 904 N N . LYS A 1 116 ? 73.609 7.545 -104.636 1.00 83.75 116 LYS A N 1
ATOM 905 C CA . LYS A 1 116 ? 73.164 8.200 -103.392 1.00 83.75 116 LYS A CA 1
ATOM 906 C C . LYS A 1 116 ? 71.682 7.961 -103.103 1.00 83.75 116 LYS A C 1
ATOM 908 O O . LYS A 1 116 ? 71.341 7.656 -101.972 1.00 83.75 116 LYS A O 1
ATOM 913 N N . LEU A 1 117 ? 70.823 8.042 -104.120 1.00 81.75 117 LEU A N 1
ATOM 914 C CA . LEU A 1 117 ? 69.393 7.743 -104.003 1.00 81.75 117 LEU A CA 1
ATOM 915 C C . LEU A 1 117 ? 69.145 6.276 -103.637 1.00 81.75 117 LEU A C 1
ATOM 917 O O . LEU A 1 117 ? 68.214 5.991 -102.895 1.00 81.75 117 LEU A O 1
ATOM 921 N N . LEU A 1 118 ? 69.965 5.345 -104.131 1.00 87.25 118 LEU A N 1
ATOM 922 C CA . LEU A 1 118 ? 69.862 3.928 -103.786 1.00 87.25 118 LEU A CA 1
ATOM 923 C C . LEU A 1 118 ? 70.287 3.675 -102.333 1.00 87.25 118 LEU A C 1
ATOM 925 O O . LEU A 1 118 ? 69.611 2.942 -101.618 1.00 87.25 118 LEU A O 1
ATOM 929 N N . GLU A 1 119 ? 71.382 4.296 -101.888 1.00 86.00 119 GLU A N 1
ATOM 930 C CA . GLU A 1 119 ? 71.841 4.256 -100.492 1.00 86.00 119 GLU A CA 1
ATOM 931 C C . GLU A 1 119 ? 70.796 4.876 -99.548 1.00 86.00 119 GLU A C 1
ATOM 933 O O . GLU A 1 119 ? 70.447 4.268 -98.538 1.00 86.00 119 GLU A O 1
ATOM 938 N N . GLU A 1 120 ? 70.223 6.025 -99.914 1.00 85.94 120 GLU A N 1
ATOM 939 C CA . GLU A 1 120 ? 69.145 6.694 -99.175 1.00 85.94 120 GL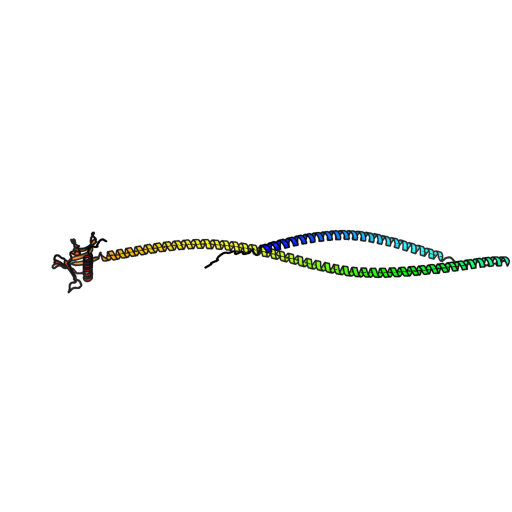U A CA 1
ATOM 940 C C . GLU A 1 120 ? 67.854 5.862 -99.169 1.00 85.94 120 GLU A C 1
ATOM 942 O O . GLU A 1 120 ? 67.212 5.726 -98.132 1.00 85.94 120 GLU A O 1
ATOM 947 N N . TYR A 1 121 ? 67.506 5.210 -100.282 1.00 87.56 121 TYR A N 1
ATOM 948 C CA . TYR A 1 121 ? 66.384 4.272 -100.348 1.00 87.56 121 TYR A CA 1
ATOM 949 C C . TYR A 1 121 ? 66.593 3.059 -99.436 1.00 87.56 121 TYR A C 1
ATOM 951 O O . TYR A 1 121 ? 65.666 2.646 -98.741 1.00 87.56 121 TYR A O 1
ATOM 959 N N . HIS A 1 122 ? 67.796 2.480 -99.418 1.00 89.19 122 HIS A N 1
ATOM 960 C CA . HIS A 1 122 ? 68.113 1.362 -98.530 1.00 89.19 122 HIS A CA 1
ATOM 961 C C . HIS A 1 122 ? 68.082 1.776 -97.056 1.00 89.19 122 HIS A C 1
ATOM 963 O O . HIS A 1 122 ? 67.518 1.038 -96.248 1.00 89.19 122 HIS A O 1
ATOM 969 N N . PHE A 1 123 ? 68.602 2.960 -96.724 1.00 91.56 123 PHE A N 1
ATOM 970 C CA . PHE A 1 123 ? 68.518 3.533 -95.381 1.00 91.56 123 PHE A CA 1
ATOM 971 C C . PHE A 1 123 ? 67.062 3.758 -94.954 1.00 91.56 123 PHE A C 1
ATOM 973 O O . PHE A 1 123 ? 66.641 3.237 -93.927 1.00 91.56 123 PHE A O 1
ATOM 980 N N . LEU A 1 124 ? 66.257 4.428 -95.786 1.00 88.19 124 LEU A N 1
ATOM 981 C CA . LEU A 1 124 ? 64.835 4.663 -95.519 1.00 88.19 124 LEU A CA 1
ATOM 982 C C . LEU A 1 124 ? 64.039 3.359 -95.420 1.00 88.19 124 LEU A C 1
ATOM 984 O O . LEU A 1 124 ? 63.100 3.263 -94.635 1.00 88.19 124 LEU A O 1
ATOM 988 N N . LYS A 1 125 ? 64.393 2.333 -96.201 1.00 91.25 125 LYS A N 1
ATOM 989 C CA . LYS A 1 125 ? 63.769 1.008 -96.107 1.00 91.25 125 LYS A CA 1
ATOM 990 C C . LYS A 1 125 ? 64.070 0.347 -94.762 1.00 91.25 125 LYS A C 1
ATOM 992 O O . LYS A 1 125 ? 63.162 -0.246 -94.185 1.00 91.25 125 LYS A O 1
ATOM 997 N N . GLN A 1 126 ? 65.309 0.446 -94.282 1.00 92.00 126 GLN A N 1
ATOM 998 C CA . GLN A 1 126 ? 65.694 -0.060 -92.967 1.00 92.00 126 GLN A CA 1
ATOM 999 C C . GLN A 1 126 ? 64.999 0.729 -91.850 1.00 92.00 126 GLN A C 1
ATOM 1001 O O . GLN A 1 126 ? 64.370 0.125 -90.991 1.00 92.00 126 GLN A O 1
ATOM 1006 N N . GLU A 1 127 ? 64.997 2.060 -91.922 1.00 92.44 127 GLU A N 1
ATOM 1007 C CA . GLU A 1 127 ? 64.304 2.922 -90.959 1.00 92.44 127 GLU A CA 1
ATOM 1008 C C . GLU A 1 127 ? 62.797 2.625 -90.910 1.00 92.44 127 GLU A C 1
ATOM 1010 O O . GLU A 1 127 ? 62.208 2.546 -89.837 1.00 92.44 127 GLU A O 1
ATOM 1015 N N . ASN A 1 128 ? 62.157 2.373 -92.055 1.00 91.50 128 ASN A N 1
ATOM 1016 C CA . ASN A 1 128 ? 60.745 1.991 -92.100 1.00 91.50 128 ASN A CA 1
ATOM 1017 C C . ASN A 1 128 ? 60.502 0.609 -91.465 1.00 91.50 128 ASN A C 1
ATOM 1019 O O . ASN A 1 128 ? 59.506 0.426 -90.771 1.00 91.50 128 ASN A O 1
ATOM 1023 N N . GLN A 1 129 ? 61.415 -0.354 -91.645 1.00 91.75 129 GLN A N 1
ATOM 1024 C CA . GLN A 1 129 ? 61.343 -1.655 -90.964 1.00 91.75 129 GLN A CA 1
ATOM 1025 C C . GLN A 1 129 ? 61.527 -1.524 -89.444 1.00 91.75 129 GLN A C 1
ATOM 1027 O O . GLN A 1 129 ? 60.783 -2.148 -88.680 1.00 91.75 129 GLN A O 1
ATOM 1032 N N . ASP A 1 130 ? 62.456 -0.679 -88.998 1.00 91.69 130 ASP A N 1
ATOM 1033 C CA . ASP A 1 130 ? 62.678 -0.397 -87.578 1.00 91.69 130 ASP A CA 1
ATOM 1034 C C . ASP A 1 130 ? 61.454 0.304 -86.964 1.00 91.69 130 ASP A C 1
ATOM 1036 O O . ASP A 1 130 ? 60.962 -0.105 -85.910 1.00 91.69 130 ASP A O 1
ATOM 1040 N N . LEU A 1 131 ? 60.877 1.287 -87.666 1.00 91.38 131 LEU A N 1
ATOM 1041 C CA . LEU A 1 131 ? 59.641 1.965 -87.267 1.00 91.38 131 LEU A CA 1
ATOM 1042 C C . LEU A 1 131 ? 58.436 1.016 -87.233 1.00 91.38 131 LEU A C 1
ATOM 1044 O O . LEU A 1 131 ? 57.632 1.100 -86.307 1.00 91.38 131 LEU A O 1
ATOM 1048 N N . GLN A 1 132 ? 58.308 0.088 -88.188 1.00 92.00 132 GLN A N 1
ATOM 1049 C CA . GLN A 1 132 ? 57.260 -0.942 -88.166 1.00 92.00 132 GLN A CA 1
ATOM 1050 C C . GLN A 1 132 ? 57.400 -1.861 -86.949 1.00 92.00 132 GLN A C 1
ATOM 1052 O O . GLN A 1 132 ? 56.403 -2.182 -86.299 1.00 92.00 132 GLN A O 1
ATOM 1057 N N . THR A 1 133 ? 58.630 -2.2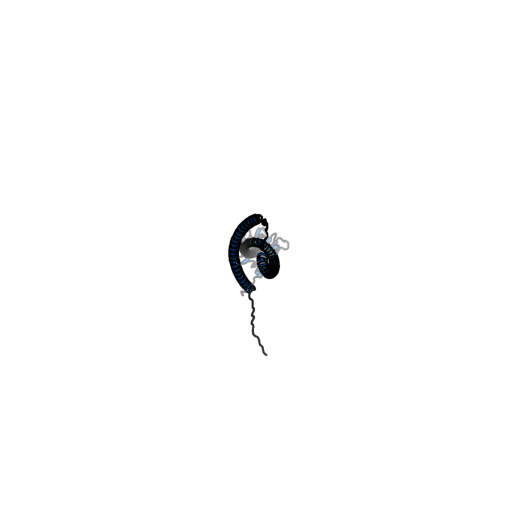44 -86.603 1.00 92.50 133 THR A N 1
ATOM 1058 C CA . THR A 1 133 ? 58.910 -3.086 -85.432 1.00 92.50 133 THR A CA 1
ATOM 1059 C C . THR A 1 133 ? 58.624 -2.338 -84.126 1.00 92.50 133 THR A C 1
ATOM 1061 O O . THR A 1 133 ? 57.990 -2.890 -83.220 1.00 92.50 133 THR A O 1
ATOM 1064 N N . MET A 1 134 ? 59.009 -1.059 -84.037 1.00 93.19 134 MET A N 1
ATOM 1065 C CA . MET A 1 134 ? 58.658 -0.202 -82.899 1.00 93.19 134 MET A CA 1
ATOM 1066 C C . MET A 1 134 ? 57.145 -0.019 -82.780 1.00 93.19 134 MET A C 1
ATOM 1068 O O . MET A 1 134 ? 56.604 -0.142 -81.685 1.00 93.19 134 MET A O 1
ATOM 1072 N N . TYR A 1 135 ? 56.448 0.220 -83.893 1.00 93.56 135 TYR A N 1
ATOM 1073 C CA . TYR A 1 135 ? 54.995 0.372 -83.908 1.00 93.56 135 TYR A CA 1
ATOM 1074 C C . TYR A 1 135 ? 54.286 -0.894 -83.415 1.00 93.56 135 TYR A C 1
ATOM 1076 O O . TYR A 1 135 ? 53.394 -0.804 -82.573 1.00 93.56 135 TYR A O 1
ATOM 1084 N N . ALA A 1 136 ? 54.715 -2.074 -83.872 1.00 93.44 136 ALA A N 1
ATOM 1085 C CA . ALA A 1 136 ? 54.179 -3.349 -83.399 1.00 93.44 136 ALA A CA 1
ATOM 1086 C C . ALA A 1 136 ? 54.395 -3.538 -81.886 1.00 93.44 136 ALA A C 1
ATOM 1088 O O . ALA A 1 136 ? 53.464 -3.912 -81.175 1.00 93.44 136 ALA A O 1
ATOM 1089 N N . THR A 1 137 ? 55.590 -3.206 -81.387 1.00 94.31 137 THR A N 1
ATOM 1090 C CA . THR A 1 137 ? 55.925 -3.285 -79.954 1.00 94.31 137 THR A CA 1
ATOM 1091 C C . THR A 1 137 ? 55.070 -2.329 -79.116 1.00 94.31 137 THR A C 1
ATOM 1093 O O . THR A 1 137 ? 54.536 -2.719 -78.079 1.00 94.31 137 THR A O 1
ATOM 1096 N N . ILE A 1 138 ? 54.892 -1.085 -79.574 1.00 93.25 138 ILE A N 1
ATOM 1097 C CA . ILE A 1 138 ? 54.058 -0.088 -78.891 1.00 93.25 138 ILE A CA 1
ATOM 1098 C C . ILE A 1 138 ? 52.591 -0.526 -78.892 1.00 93.25 138 ILE A C 1
ATOM 1100 O O . ILE A 1 138 ? 51.948 -0.451 -77.849 1.00 93.25 138 ILE A O 1
ATOM 1104 N N . ASN A 1 139 ? 52.065 -1.033 -80.012 1.00 94.81 139 ASN A N 1
ATOM 1105 C CA . ASN A 1 139 ? 50.695 -1.549 -80.064 1.00 94.81 139 ASN A CA 1
ATOM 1106 C C . ASN A 1 139 ? 50.488 -2.710 -79.086 1.00 94.81 139 ASN A C 1
ATOM 1108 O O . ASN A 1 139 ? 49.494 -2.711 -78.364 1.00 94.81 139 ASN A O 1
ATOM 1112 N N . GLN A 1 140 ? 51.432 -3.653 -79.008 1.00 94.44 140 GLN A N 1
ATOM 1113 C CA . GLN A 1 140 ? 51.353 -4.745 -78.039 1.00 94.44 140 GLN A CA 1
ATOM 1114 C C . GLN A 1 140 ? 51.343 -4.2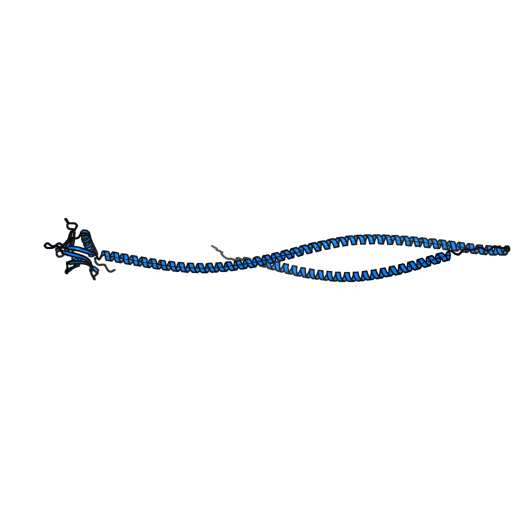16 -76.594 1.00 94.44 140 GLN A C 1
ATOM 1116 O O . GLN A 1 140 ? 50.490 -4.616 -75.803 1.00 94.44 140 GLN A O 1
ATOM 1121 N N . ALA A 1 141 ? 52.227 -3.271 -76.259 1.00 94.06 141 ALA A N 1
ATOM 1122 C CA . ALA A 1 141 ? 52.245 -2.646 -74.936 1.00 94.06 141 ALA A CA 1
ATOM 1123 C C . ALA A 1 141 ? 50.933 -1.896 -74.633 1.00 94.06 141 ALA A C 1
ATOM 1125 O O . ALA A 1 141 ? 50.404 -1.985 -73.526 1.00 94.06 141 ALA A O 1
ATOM 1126 N N . CYS A 1 142 ? 50.359 -1.196 -75.617 1.00 93.69 142 CYS A N 1
ATOM 1127 C CA . CYS A 1 142 ? 49.055 -0.547 -75.482 1.00 93.69 142 CYS A CA 1
ATOM 1128 C C . CYS A 1 142 ? 47.928 -1.559 -75.226 1.00 93.69 142 CYS A C 1
ATOM 1130 O O . CYS A 1 142 ? 47.081 -1.311 -74.368 1.00 93.69 142 CYS A O 1
ATOM 1132 N N . GLU A 1 143 ? 47.915 -2.698 -75.923 1.00 95.25 143 GLU A N 1
ATOM 1133 C CA . GLU A 1 143 ? 46.934 -3.766 -75.695 1.00 95.25 143 GLU A CA 1
ATOM 1134 C C . GLU A 1 143 ? 47.065 -4.389 -74.298 1.00 95.25 143 GLU A C 1
ATOM 1136 O O . GLU A 1 143 ? 46.054 -4.659 -73.643 1.00 95.25 143 GLU A O 1
ATOM 1141 N N . GLU A 1 144 ? 48.294 -4.605 -73.822 1.00 95.44 144 GLU A N 1
ATOM 1142 C CA . GLU A 1 144 ? 48.573 -5.115 -72.475 1.00 95.44 144 GLU A CA 1
ATOM 1143 C C . GLU A 1 144 ? 48.091 -4.136 -71.395 1.00 95.44 144 GLU A C 1
ATOM 1145 O O . GLU A 1 144 ? 47.325 -4.528 -70.510 1.00 95.44 144 GLU A O 1
ATOM 1150 N N . ILE A 1 145 ? 48.421 -2.847 -71.529 1.00 94.62 145 ILE A N 1
ATOM 1151 C CA . ILE A 1 145 ? 47.936 -1.785 -70.633 1.00 94.62 145 ILE A CA 1
ATOM 1152 C C . ILE A 1 145 ? 46.404 -1.719 -70.654 1.00 94.62 145 ILE A C 1
ATOM 1154 O O . ILE A 1 145 ? 45.767 -1.609 -69.606 1.00 94.62 145 ILE A O 1
ATOM 1158 N N . GLN A 1 146 ? 45.776 -1.828 -71.827 1.00 95.50 146 GLN A N 1
ATOM 1159 C CA . GLN A 1 146 ? 44.320 -1.773 -71.934 1.00 95.50 146 GLN A CA 1
ATOM 1160 C C . GLN A 1 146 ? 43.639 -2.972 -71.255 1.00 95.50 146 GLN A C 1
ATOM 1162 O O . GLN A 1 146 ? 42.572 -2.810 -70.654 1.00 95.50 146 GLN A O 1
ATOM 1167 N N . LYS A 1 147 ? 44.237 -4.170 -71.318 1.00 95.75 147 LYS A N 1
ATOM 1168 C CA . LYS A 1 147 ? 43.762 -5.347 -70.570 1.00 95.75 147 LYS A CA 1
ATOM 1169 C C . LYS A 1 147 ? 43.887 -5.135 -69.063 1.00 95.75 147 LYS A C 1
ATOM 1171 O O . LYS A 1 147 ? 42.945 -5.444 -68.334 1.00 95.75 147 LYS A O 1
ATOM 1176 N N . GLU A 1 148 ? 45.004 -4.577 -68.602 1.00 96.31 148 GLU A N 1
ATOM 1177 C CA . GLU A 1 148 ? 45.225 -4.302 -67.181 1.00 96.31 148 GLU A CA 1
ATOM 1178 C C . GLU A 1 148 ? 44.234 -3.262 -66.639 1.00 96.31 148 GLU A C 1
ATOM 1180 O O . GLU A 1 148 ? 43.629 -3.483 -65.587 1.00 96.31 148 GLU A O 1
ATOM 1185 N N . ILE A 1 149 ? 44.000 -2.173 -67.382 1.00 94.81 149 ILE A N 1
ATOM 1186 C CA . ILE A 1 149 ? 43.004 -1.149 -67.030 1.00 94.81 149 ILE A CA 1
ATOM 1187 C C . ILE A 1 149 ? 41.618 -1.781 -66.900 1.00 94.81 149 ILE A C 1
ATOM 1189 O O . ILE A 1 149 ? 40.971 -1.599 -65.874 1.00 94.81 149 ILE A O 1
ATOM 1193 N N . LYS A 1 150 ? 41.184 -2.586 -67.880 1.00 96.00 150 LYS A N 1
ATOM 1194 C CA . LYS A 1 150 ? 39.880 -3.269 -67.815 1.00 96.00 150 LYS A CA 1
ATOM 1195 C C . LYS A 1 150 ? 39.763 -4.179 -66.592 1.00 96.00 150 LYS A C 1
ATOM 1197 O O . LYS A 1 150 ? 38.754 -4.137 -65.897 1.00 96.00 150 LYS A O 1
ATOM 1202 N N . SER A 1 151 ? 40.803 -4.958 -66.289 1.00 95.75 151 SER A N 1
ATOM 1203 C CA . SER A 1 151 ? 40.808 -5.831 -65.109 1.00 95.75 151 SER A CA 1
ATOM 1204 C C . SER A 1 151 ? 40.723 -5.042 -63.798 1.00 95.75 151 SER A C 1
ATOM 1206 O O . SER A 1 151 ? 40.040 -5.466 -62.860 1.00 95.75 151 SER A O 1
ATOM 1208 N N . LYS A 1 152 ? 41.426 -3.908 -63.707 1.00 95.69 152 LYS A N 1
ATOM 1209 C CA . LYS A 1 152 ? 41.382 -3.021 -62.537 1.00 95.69 152 LYS A CA 1
ATOM 1210 C C . LYS A 1 152 ? 40.016 -2.351 -62.403 1.00 95.69 152 LYS A C 1
ATOM 1212 O O . LYS A 1 152 ? 39.461 -2.368 -61.308 1.00 95.69 152 LYS A O 1
ATOM 1217 N N . ASP A 1 153 ? 39.445 -1.861 -63.498 1.00 95.50 153 ASP A N 1
ATOM 1218 C CA . ASP A 1 153 ? 38.102 -1.272 -63.530 1.00 95.50 153 ASP A CA 1
ATOM 1219 C C . ASP A 1 153 ? 37.030 -2.273 -63.089 1.00 95.50 153 ASP A C 1
ATOM 1221 O O . ASP A 1 153 ? 36.179 -1.940 -62.264 1.00 95.50 153 ASP A O 1
ATOM 1225 N N . ASP A 1 154 ? 37.082 -3.516 -63.575 1.00 95.62 154 ASP A N 1
ATOM 1226 C CA . ASP A 1 154 ? 36.141 -4.565 -63.169 1.00 95.62 154 ASP A CA 1
ATOM 1227 C C . ASP A 1 154 ? 36.272 -4.905 -61.679 1.00 95.62 154 ASP A C 1
ATOM 1229 O O . ASP A 1 154 ? 35.269 -5.125 -60.993 1.00 95.62 154 ASP A O 1
ATOM 1233 N N . THR A 1 155 ? 37.500 -4.912 -61.154 1.00 96.12 155 THR A N 1
ATOM 1234 C CA . THR A 1 155 ? 37.757 -5.129 -59.723 1.00 96.12 155 THR A CA 1
ATOM 1235 C C . THR A 1 155 ? 37.190 -3.979 -58.892 1.00 96.12 155 THR A C 1
ATOM 1237 O O . THR A 1 155 ? 36.451 -4.220 -57.940 1.00 96.12 155 THR A O 1
ATOM 1240 N N . LEU A 1 156 ? 37.451 -2.732 -59.295 1.00 95.56 156 LEU A N 1
ATOM 1241 C CA . LEU A 1 156 ? 36.918 -1.544 -58.630 1.00 95.56 156 LEU A CA 1
ATOM 1242 C C . LEU A 1 156 ? 35.387 -1.527 -58.646 1.00 95.56 156 LEU A C 1
ATOM 1244 O O . LEU A 1 156 ? 34.774 -1.256 -57.617 1.00 95.56 156 LEU A O 1
ATOM 1248 N N . ARG A 1 157 ? 34.750 -1.875 -59.771 1.00 96.56 157 ARG A N 1
ATOM 1249 C CA . ARG A 1 157 ? 33.282 -1.965 -59.867 1.00 96.56 157 ARG A CA 1
ATOM 1250 C C . ARG A 1 157 ? 32.698 -2.982 -58.888 1.00 96.56 157 ARG A C 1
ATOM 1252 O O . ARG A 1 157 ? 31.665 -2.701 -58.276 1.00 96.56 157 ARG A O 1
ATOM 1259 N N . LYS A 1 158 ? 33.351 -4.136 -58.715 1.00 96.50 158 LYS A N 1
ATOM 1260 C CA . LYS A 1 158 ? 32.939 -5.142 -57.723 1.00 96.50 158 LYS A CA 1
ATOM 1261 C C . LYS A 1 158 ? 33.065 -4.602 -56.302 1.00 96.50 158 LYS A C 1
ATOM 1263 O O . LYS A 1 158 ? 32.075 -4.619 -55.580 1.00 96.50 158 LYS A O 1
ATOM 1268 N N . THR A 1 159 ? 34.216 -4.035 -55.939 1.00 95.69 159 THR A N 1
ATOM 1269 C CA . THR A 1 159 ? 34.425 -3.454 -54.602 1.00 95.69 159 THR A CA 1
ATOM 1270 C C . THR A 1 159 ? 33.429 -2.334 -54.305 1.00 95.69 159 THR A C 1
ATOM 1272 O O . THR A 1 159 ? 32.867 -2.284 -53.216 1.00 95.69 159 THR A O 1
ATOM 1275 N N . VAL A 1 160 ? 33.152 -1.455 -55.273 1.00 96.62 160 VAL A N 1
ATOM 1276 C CA . VAL A 1 160 ? 32.149 -0.390 -55.114 1.00 96.62 160 VAL A CA 1
ATOM 1277 C C . VAL A 1 160 ? 30.759 -0.977 -54.870 1.00 96.62 160 VAL A C 1
ATOM 1279 O O . VAL A 1 160 ? 30.055 -0.505 -53.983 1.00 96.62 160 VAL A O 1
ATOM 1282 N N . SER A 1 161 ? 30.378 -2.023 -55.604 1.00 95.75 161 SER A N 1
ATOM 1283 C CA . SER A 1 161 ? 29.074 -2.678 -55.428 1.00 95.75 161 SER A CA 1
ATOM 1284 C C . SER A 1 161 ? 28.951 -3.352 -54.055 1.00 95.75 161 SER A C 1
ATOM 1286 O O . SER A 1 161 ? 27.916 -3.240 -53.402 1.00 95.75 161 SER A O 1
ATOM 1288 N N . GLU A 1 162 ? 30.015 -4.008 -53.583 1.00 96.88 162 GLU A N 1
ATOM 1289 C CA . GLU A 1 162 ? 30.074 -4.613 -52.245 1.00 96.88 162 GLU A CA 1
ATOM 1290 C C . GLU A 1 162 ? 29.967 -3.555 -51.140 1.00 96.88 162 GLU A C 1
ATOM 1292 O O . GLU A 1 162 ? 29.177 -3.713 -50.209 1.00 96.88 162 GLU A O 1
ATOM 1297 N N . LEU A 1 163 ? 30.700 -2.444 -51.265 1.00 95.69 163 LEU A N 1
ATOM 1298 C CA . LEU A 1 163 ? 30.636 -1.334 -50.312 1.00 95.69 163 LEU A CA 1
ATOM 1299 C C . LEU A 1 163 ? 29.256 -0.667 -50.300 1.00 95.69 163 LEU A C 1
ATOM 1301 O O . LEU A 1 163 ? 28.754 -0.322 -49.233 1.00 95.69 163 LEU A O 1
ATOM 1305 N N . GLN A 1 164 ? 28.613 -0.517 -51.460 1.00 96.56 164 GLN A N 1
ATOM 1306 C CA . GLN A 1 164 ? 27.246 0.003 -51.549 1.00 96.56 164 GLN A CA 1
ATOM 1307 C C . GLN A 1 164 ? 26.239 -0.914 -50.843 1.00 96.56 164 GLN A C 1
ATOM 1309 O O . GLN A 1 164 ? 25.369 -0.419 -50.126 1.00 96.56 164 GLN A O 1
ATOM 1314 N N . ALA A 1 165 ? 26.372 -2.235 -50.997 1.00 96.56 165 ALA A N 1
ATOM 1315 C CA . ALA A 1 165 ? 25.527 -3.201 -50.297 1.00 96.56 165 ALA A CA 1
ATOM 1316 C C . ALA A 1 165 ? 25.742 -3.147 -48.774 1.00 96.56 165 ALA A C 1
ATOM 1318 O O . ALA A 1 165 ? 24.778 -3.031 -48.020 1.00 96.56 165 ALA A O 1
ATOM 1319 N N . GLN A 1 166 ? 27.001 -3.131 -48.322 1.00 96.62 166 GLN A N 1
ATOM 1320 C CA . GLN A 1 166 ? 27.338 -3.020 -46.898 1.00 96.62 166 GLN A CA 1
ATOM 1321 C C . GLN A 1 166 ? 26.845 -1.708 -46.279 1.00 96.62 166 GLN A C 1
ATOM 1323 O O . GLN A 1 166 ? 26.371 -1.701 -45.142 1.00 96.62 166 GLN A O 1
ATOM 1328 N N . LEU A 1 167 ? 26.920 -0.596 -47.017 1.00 96.12 167 LEU A N 1
ATOM 1329 C CA . LEU A 1 167 ? 26.391 0.687 -46.564 1.00 96.12 167 LEU A CA 1
ATOM 1330 C C . LEU A 1 167 ? 24.869 0.624 -46.394 1.00 96.12 167 LEU A C 1
ATOM 1332 O O . LEU A 1 167 ? 24.355 1.068 -45.371 1.00 96.12 167 LEU A O 1
ATOM 1336 N N . ALA A 1 168 ? 24.151 0.039 -47.357 1.00 96.69 168 ALA A N 1
ATOM 1337 C CA . ALA A 1 168 ? 22.700 -0.114 -47.276 1.00 96.69 168 ALA A CA 1
ATOM 1338 C C . ALA A 1 168 ? 22.268 -0.982 -46.081 1.00 96.69 168 ALA A C 1
ATOM 1340 O O . ALA A 1 168 ? 21.324 -0.629 -45.373 1.00 96.69 168 ALA A O 1
ATOM 1341 N N . ASP A 1 169 ? 22.971 -2.086 -45.823 1.00 97.06 169 ASP A N 1
ATOM 1342 C CA . ASP A 1 169 ? 22.689 -2.952 -44.675 1.00 97.06 169 ASP A CA 1
ATOM 1343 C C . ASP A 1 169 ? 22.995 -2.254 -43.345 1.00 97.06 169 ASP A C 1
ATOM 1345 O O . ASP A 1 169 ? 22.207 -2.344 -42.402 1.00 97.06 169 ASP A O 1
ATOM 1349 N N . THR A 1 170 ? 24.091 -1.495 -43.284 1.00 96.25 170 THR A N 1
ATOM 1350 C CA . THR A 1 170 ? 24.463 -0.712 -42.096 1.00 96.25 170 THR A CA 1
ATOM 1351 C C . THR A 1 170 ? 23.430 0.377 -41.800 1.00 96.25 170 THR A C 1
ATOM 1353 O O . THR A 1 170 ? 23.022 0.539 -40.652 1.00 96.25 170 THR A O 1
ATOM 1356 N N . LEU A 1 171 ? 22.947 1.085 -42.827 1.00 96.38 171 LEU A N 1
ATOM 1357 C CA . LEU A 1 171 ? 21.897 2.097 -42.680 1.00 96.38 171 LEU A CA 1
ATOM 1358 C C . LEU A 1 171 ? 20.589 1.484 -42.161 1.00 96.38 171 LEU A C 1
ATOM 1360 O O . LEU A 1 171 ? 19.983 2.025 -41.241 1.00 96.38 171 LEU A O 1
ATOM 1364 N N . ARG A 1 172 ? 20.191 0.311 -42.669 1.00 96.44 172 ARG A N 1
ATOM 1365 C CA . ARG A 1 172 ? 19.017 -0.416 -42.148 1.00 96.44 172 ARG A CA 1
ATOM 1366 C C . ARG A 1 172 ? 19.182 -0.823 -40.686 1.00 96.44 172 ARG A C 1
ATOM 1368 O O . ARG A 1 172 ? 18.232 -0.731 -39.911 1.00 96.44 172 ARG A O 1
ATOM 1375 N N . GLN A 1 173 ? 20.371 -1.287 -40.300 1.00 97.50 173 GLN A N 1
ATOM 1376 C CA . GLN A 1 173 ? 20.662 -1.620 -38.905 1.00 97.50 173 GLN A CA 1
ATOM 1377 C C . GLN A 1 173 ? 20.588 -0.382 -38.009 1.00 97.50 173 GLN A C 1
ATOM 1379 O O . GLN A 1 173 ? 19.993 -0.448 -36.936 1.00 97.50 173 GLN A O 1
ATOM 1384 N N . GLN A 1 174 ? 21.130 0.750 -38.464 1.00 96.62 174 GLN A N 1
ATOM 1385 C CA . GLN A 1 174 ? 21.044 2.016 -37.743 1.00 96.62 174 GLN A CA 1
ATOM 1386 C C . GLN A 1 174 ? 19.586 2.451 -37.541 1.00 96.62 174 GLN A C 1
ATOM 1388 O O . GLN A 1 174 ? 19.195 2.741 -36.414 1.00 96.62 174 GLN A O 1
ATOM 1393 N N . GLU A 1 175 ? 18.759 2.424 -38.590 1.00 96.62 175 GLU A N 1
ATOM 1394 C CA . GLU A 1 175 ? 17.332 2.764 -38.488 1.00 96.62 175 GLU A CA 1
ATOM 1395 C C . GLU A 1 175 ? 16.587 1.858 -37.491 1.00 96.62 175 GLU A C 1
ATOM 1397 O O . GLU A 1 175 ? 15.742 2.331 -36.724 1.00 96.62 175 GLU A O 1
ATOM 1402 N N . SER A 1 176 ? 16.915 0.560 -37.462 1.00 96.88 176 SER A N 1
ATOM 1403 C CA . SER A 1 176 ? 16.353 -0.382 -36.487 1.00 96.88 176 SER A CA 1
ATOM 1404 C C . SER A 1 176 ? 16.762 -0.029 -35.058 1.00 96.88 176 SER A C 1
ATOM 1406 O O . SER A 1 176 ? 15.908 0.027 -34.177 1.00 96.88 176 SER A O 1
ATOM 1408 N N . LEU A 1 177 ? 18.045 0.258 -34.824 1.00 96.44 177 LEU A N 1
ATOM 1409 C CA . LEU A 1 177 ? 18.550 0.630 -33.499 1.00 96.44 177 LEU A CA 1
ATOM 1410 C C . LEU A 1 177 ? 17.954 1.957 -33.011 1.00 96.44 177 LEU A C 1
ATOM 1412 O O . LEU A 1 177 ? 17.591 2.081 -31.843 1.00 96.44 177 LEU A O 1
ATOM 1416 N N . GLU A 1 178 ? 17.793 2.938 -33.899 1.00 97.12 178 GLU A N 1
ATOM 1417 C CA . GLU A 1 178 ? 17.139 4.212 -33.582 1.00 97.12 178 GLU A CA 1
ATOM 1418 C C . GLU A 1 178 ? 15.653 4.037 -33.242 1.00 97.12 178 GLU A C 1
ATOM 1420 O O . GLU A 1 178 ? 15.092 4.799 -32.446 1.00 97.12 178 GLU A O 1
ATOM 1425 N N . LYS A 1 179 ? 14.983 3.048 -33.842 1.00 97.62 179 LYS A N 1
ATOM 1426 C CA . LYS A 1 179 ? 13.617 2.677 -33.467 1.00 97.62 179 LYS A CA 1
ATOM 1427 C C . LYS A 1 179 ? 13.588 2.014 -32.089 1.00 97.62 179 LYS A C 1
ATOM 1429 O O . LYS A 1 179 ? 12.840 2.474 -31.229 1.00 97.62 179 LYS A O 1
ATOM 1434 N N . ASP A 1 180 ? 14.437 1.018 -31.855 1.00 95.75 180 ASP A N 1
ATOM 1435 C CA . ASP A 1 180 ? 14.502 0.300 -30.577 1.00 95.75 180 ASP A CA 1
ATOM 1436 C C . ASP A 1 180 ? 14.851 1.244 -29.415 1.00 95.75 180 ASP A C 1
ATOM 1438 O O . ASP A 1 180 ? 14.264 1.156 -28.336 1.00 95.75 180 ASP A O 1
ATOM 1442 N N . MET A 1 181 ? 15.746 2.214 -29.642 1.00 96.88 181 MET A N 1
ATOM 1443 C CA . MET A 1 181 ? 16.047 3.268 -28.669 1.00 96.88 181 MET A CA 1
ATOM 1444 C C . MET A 1 181 ? 14.820 4.111 -28.318 1.00 96.88 181 MET A C 1
ATOM 1446 O O . MET A 1 181 ? 14.590 4.394 -27.140 1.00 96.88 181 MET A O 1
ATOM 1450 N N . ARG A 1 182 ? 14.028 4.519 -29.316 1.00 96.88 182 ARG A N 1
ATOM 1451 C CA . ARG A 1 182 ? 12.804 5.301 -29.084 1.00 96.88 182 ARG A CA 1
ATOM 1452 C C . ARG A 1 182 ? 11.770 4.496 -28.305 1.00 96.88 182 ARG A C 1
ATOM 1454 O O . ARG A 1 182 ? 11.194 5.020 -27.352 1.00 96.88 182 ARG A O 1
ATOM 1461 N N . ASP A 1 183 ? 11.581 3.228 -28.656 1.00 97.12 183 ASP A N 1
ATOM 1462 C CA . ASP A 1 183 ? 10.649 2.335 -27.964 1.00 97.12 183 ASP A CA 1
ATOM 1463 C C . ASP A 1 183 ? 11.086 2.098 -26.506 1.00 97.12 183 ASP A C 1
ATOM 1465 O O . ASP A 1 183 ? 10.274 2.211 -25.580 1.00 97.12 183 ASP A O 1
ATOM 1469 N N . ALA A 1 184 ? 12.385 1.882 -26.271 1.00 96.12 184 ALA A N 1
ATOM 1470 C CA . ALA A 1 184 ? 12.951 1.768 -24.930 1.00 96.12 184 ALA A CA 1
ATOM 1471 C C . ALA A 1 184 ? 12.772 3.058 -24.113 1.00 96.12 184 ALA A C 1
ATOM 1473 O O . ALA A 1 184 ? 12.405 2.999 -22.938 1.00 96.12 184 ALA A O 1
ATOM 1474 N N . GLN A 1 185 ? 12.971 4.228 -24.726 1.00 97.69 185 GLN A N 1
ATOM 1475 C CA . GLN A 1 185 ? 12.782 5.519 -24.065 1.00 97.69 185 GLN A CA 1
ATOM 1476 C C . GLN A 1 185 ? 11.314 5.761 -23.683 1.00 97.69 185 GLN A C 1
ATOM 1478 O O . GLN A 1 185 ? 11.038 6.211 -22.569 1.00 97.69 185 GLN A O 1
ATOM 1483 N N . MET A 1 186 ? 10.362 5.417 -24.556 1.00 97.12 186 MET A N 1
ATOM 1484 C CA . MET A 1 186 ? 8.935 5.478 -24.221 1.00 97.12 186 MET A CA 1
ATOM 1485 C C . MET A 1 186 ? 8.584 4.521 -23.078 1.00 97.12 186 MET A C 1
ATOM 1487 O O . MET A 1 186 ? 7.907 4.917 -22.129 1.00 97.12 186 MET A O 1
ATOM 1491 N N . SER A 1 187 ? 9.085 3.284 -23.127 1.00 97.50 187 SER A N 1
ATOM 1492 C CA . SER A 1 187 ? 8.872 2.308 -22.055 1.00 97.50 187 SER A CA 1
ATOM 1493 C C . SER A 1 187 ? 9.456 2.783 -20.723 1.00 97.50 187 SER A C 1
ATOM 1495 O O . SER A 1 187 ? 8.835 2.585 -19.679 1.00 97.50 187 SER A O 1
ATOM 1497 N N . TYR A 1 188 ? 10.625 3.422 -20.743 1.00 97.50 188 TYR A N 1
ATOM 1498 C CA . TYR A 1 188 ? 11.259 3.983 -19.554 1.00 97.50 188 TYR A CA 1
ATOM 1499 C C . TYR A 1 188 ? 10.431 5.120 -18.945 1.00 97.50 188 TYR A C 1
ATOM 1501 O O . TYR A 1 188 ? 10.195 5.129 -17.737 1.00 97.50 188 TYR A O 1
ATOM 1509 N N . ASN A 1 189 ? 9.926 6.038 -19.772 1.00 97.44 189 ASN A N 1
ATOM 1510 C CA . ASN A 1 189 ? 9.069 7.129 -19.305 1.00 97.44 189 ASN A CA 1
ATOM 1511 C C . ASN A 1 189 ? 7.763 6.602 -18.694 1.00 97.44 189 ASN A C 1
ATOM 1513 O O . ASN A 1 189 ? 7.384 7.024 -17.603 1.00 97.44 189 ASN A O 1
ATOM 1517 N N . ASN A 1 190 ? 7.123 5.625 -19.344 1.00 97.25 190 ASN A N 1
ATOM 1518 C CA . ASN A 1 190 ? 5.933 4.967 -18.801 1.00 97.25 190 ASN A CA 1
ATOM 1519 C C . ASN A 1 190 ? 6.233 4.314 -17.447 1.00 97.25 190 ASN A C 1
ATOM 1521 O O . ASN A 1 190 ? 5.465 4.470 -16.498 1.00 97.25 190 ASN A O 1
ATOM 1525 N N . LEU A 1 191 ? 7.373 3.625 -17.330 1.00 97.56 191 LEU A N 1
ATOM 1526 C CA . LEU A 1 191 ? 7.786 2.999 -16.079 1.00 97.56 191 LEU A CA 1
ATOM 1527 C C . LEU A 1 191 ? 7.977 4.039 -14.966 1.00 97.56 191 LEU A C 1
ATOM 1529 O O . LEU A 1 191 ? 7.445 3.851 -13.873 1.00 97.56 191 LEU A O 1
ATOM 1533 N N . LEU A 1 192 ? 8.648 5.160 -15.245 1.00 97.75 192 LEU A N 1
ATOM 1534 C CA . LEU A 1 192 ? 8.818 6.253 -14.282 1.00 97.75 192 LEU A CA 1
ATOM 1535 C C . LEU A 1 192 ? 7.481 6.847 -13.821 1.00 97.75 192 LEU A C 1
ATOM 1537 O O . LEU A 1 192 ? 7.301 7.121 -12.633 1.00 97.75 192 LEU A O 1
ATOM 1541 N N . GLU A 1 193 ? 6.523 7.029 -14.731 1.00 97.81 193 GLU A N 1
ATOM 1542 C CA . GLU A 1 193 ? 5.186 7.496 -14.360 1.00 97.81 193 GLU A CA 1
ATOM 1543 C C . GLU A 1 193 ? 4.456 6.491 -13.468 1.00 97.81 193 GLU A C 1
ATOM 1545 O O . GLU A 1 193 ? 3.839 6.887 -12.474 1.00 97.81 193 GLU A O 1
ATOM 1550 N N . THR A 1 194 ? 4.539 5.194 -13.783 1.00 97.81 194 THR A N 1
ATOM 1551 C CA . THR A 1 194 ? 3.942 4.154 -12.934 1.00 97.81 194 THR A CA 1
ATOM 1552 C C . THR A 1 194 ? 4.603 4.078 -11.561 1.00 97.81 194 THR A C 1
ATOM 1554 O O . THR A 1 194 ? 3.897 3.986 -10.559 1.00 97.81 194 THR A O 1
ATOM 1557 N N . GLU A 1 195 ? 5.929 4.209 -11.478 1.00 98.12 195 GLU A N 1
ATOM 1558 C CA . GLU A 1 195 ? 6.656 4.250 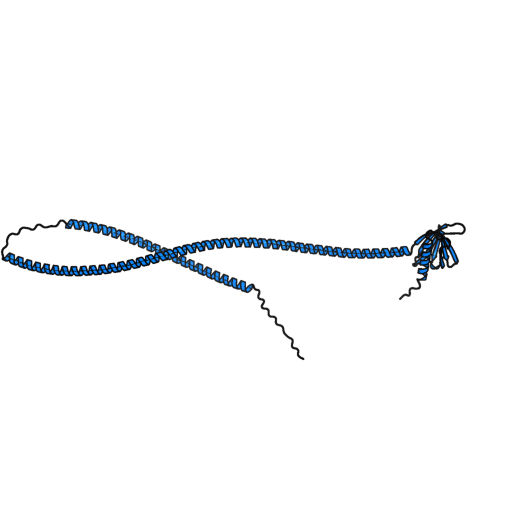-10.208 1.00 98.12 195 GLU A CA 1
ATOM 1559 C C . GLU A 1 195 ? 6.219 5.454 -9.365 1.00 98.12 195 GLU A C 1
ATOM 1561 O O . GLU A 1 195 ? 5.982 5.323 -8.163 1.00 98.12 195 GLU A O 1
ATOM 1566 N N . LYS A 1 196 ? 6.061 6.628 -9.989 1.00 98.00 196 LYS A N 1
ATOM 1567 C CA . LYS A 1 196 ? 5.592 7.837 -9.304 1.00 98.00 196 LYS A CA 1
ATOM 1568 C C . LYS A 1 196 ? 4.179 7.662 -8.743 1.00 98.00 196 LYS A C 1
ATOM 1570 O O . LYS A 1 196 ? 3.939 8.064 -7.606 1.00 98.00 196 LYS A O 1
ATOM 1575 N N . LYS A 1 197 ? 3.265 7.054 -9.509 1.00 97.94 197 LYS A N 1
ATOM 1576 C CA . LYS A 1 197 ? 1.902 6.740 -9.045 1.00 97.94 197 LYS A CA 1
ATOM 1577 C C . LYS A 1 197 ? 1.929 5.769 -7.865 1.00 97.94 197 LYS A C 1
ATOM 1579 O O . LYS A 1 197 ? 1.358 6.072 -6.828 1.00 97.94 197 LYS A O 1
ATOM 1584 N N . LEU A 1 198 ? 2.689 4.679 -7.977 1.00 97.81 198 LEU A N 1
ATOM 1585 C CA . LEU A 1 198 ? 2.822 3.689 -6.904 1.00 97.81 198 LEU A CA 1
ATOM 1586 C C . LEU A 1 198 ? 3.410 4.282 -5.617 1.00 97.81 198 LEU A C 1
ATOM 1588 O O . LEU A 1 198 ? 2.973 3.921 -4.528 1.00 97.81 198 LEU A O 1
ATOM 1592 N N . LYS A 1 199 ? 4.376 5.205 -5.716 1.00 98.12 199 LYS A N 1
ATOM 1593 C CA . LYS A 1 199 ? 4.905 5.919 -4.541 1.00 98.12 199 LYS A CA 1
ATOM 1594 C C . LYS A 1 199 ? 3.835 6.772 -3.860 1.00 98.12 199 LYS A C 1
ATOM 1596 O O . LYS A 1 199 ? 3.740 6.730 -2.638 1.00 98.12 199 LYS A O 1
ATOM 1601 N N . ALA A 1 200 ? 3.031 7.499 -4.636 1.00 97.94 200 ALA A N 1
ATOM 1602 C CA . ALA A 1 200 ? 1.930 8.295 -4.096 1.00 97.94 200 ALA A CA 1
ATOM 1603 C C . ALA A 1 200 ? 0.864 7.409 -3.427 1.00 97.94 200 ALA A C 1
ATOM 1605 O O . ALA A 1 200 ? 0.414 7.715 -2.325 1.00 97.94 200 ALA A O 1
ATOM 1606 N N . ASP A 1 201 ? 0.512 6.280 -4.048 1.00 97.75 201 ASP A N 1
ATOM 1607 C CA . ASP A 1 201 ? -0.442 5.320 -3.483 1.00 97.75 201 ASP A CA 1
ATOM 1608 C C . ASP A 1 201 ? 0.070 4.709 -2.172 1.00 97.75 201 ASP A C 1
ATOM 1610 O O . ASP A 1 201 ? -0.686 4.573 -1.210 1.00 97.75 201 ASP A O 1
ATOM 1614 N N . LEU A 1 202 ? 1.365 4.387 -2.100 1.00 97.94 202 LEU A N 1
ATOM 1615 C CA . LEU A 1 202 ? 1.995 3.852 -0.892 1.00 97.94 202 LEU A CA 1
ATOM 1616 C C . LEU A 1 202 ? 1.994 4.878 0.248 1.00 97.94 202 LEU A C 1
ATOM 1618 O O . LEU A 1 202 ? 1.704 4.522 1.389 1.00 97.94 202 LEU A O 1
ATOM 1622 N N . GLU A 1 203 ? 2.270 6.147 -0.052 1.00 98.06 203 GLU A N 1
ATOM 1623 C CA . GLU A 1 203 ? 2.211 7.234 0.928 1.00 98.06 203 GLU A CA 1
ATOM 1624 C C . GLU A 1 203 ? 0.781 7.450 1.449 1.00 98.06 203 GLU A C 1
ATOM 1626 O O . GLU A 1 203 ? 0.565 7.506 2.660 1.00 98.06 203 GLU A O 1
ATOM 1631 N N . MET A 1 204 ? -0.219 7.470 0.559 1.00 98.00 204 MET A N 1
ATOM 1632 C CA . MET A 1 204 ? -1.631 7.548 0.957 1.00 98.00 204 MET A CA 1
ATOM 1633 C C . MET A 1 204 ? -2.052 6.358 1.827 1.00 98.00 204 MET A C 1
ATOM 1635 O O . MET A 1 204 ? -2.721 6.546 2.847 1.00 98.00 204 MET A O 1
ATOM 1639 N N . ALA A 1 205 ? -1.646 5.139 1.461 1.00 97.19 205 ALA A N 1
ATOM 1640 C CA . ALA A 1 205 ? -1.934 3.940 2.241 1.00 97.19 205 ALA A CA 1
ATOM 1641 C C . ALA A 1 205 ? -1.275 3.993 3.627 1.00 97.19 205 ALA A C 1
ATOM 1643 O O . ALA A 1 205 ? -1.921 3.661 4.619 1.00 97.19 205 ALA A O 1
ATOM 1644 N N . SER A 1 206 ? -0.028 4.467 3.712 1.00 98.00 206 SER A N 1
ATOM 1645 C CA . SER A 1 206 ? 0.686 4.652 4.980 1.00 98.00 206 SER A CA 1
ATOM 1646 C C . SER A 1 206 ? -0.024 5.656 5.890 1.00 98.00 206 SER A C 1
ATOM 1648 O O . SER A 1 206 ? -0.248 5.366 7.063 1.00 98.00 206 SER A O 1
ATOM 1650 N N . ASN A 1 207 ? -0.435 6.807 5.350 1.00 97.81 207 ASN A N 1
ATOM 1651 C CA . ASN A 1 207 ? -1.160 7.828 6.111 1.00 97.81 207 ASN A CA 1
ATOM 1652 C C . ASN A 1 207 ? -2.518 7.307 6.602 1.00 97.81 207 ASN A C 1
ATOM 1654 O O . ASN A 1 207 ? -2.899 7.528 7.749 1.00 97.81 207 ASN A O 1
ATOM 1658 N N . THR A 1 208 ? -3.231 6.566 5.749 1.00 97.75 208 THR A N 1
ATOM 1659 C CA . THR A 1 208 ? -4.514 5.945 6.111 1.00 97.75 208 THR A CA 1
ATOM 1660 C C . THR A 1 208 ? -4.333 4.899 7.208 1.00 97.75 208 THR A C 1
ATOM 1662 O O . THR A 1 208 ? -5.109 4.860 8.159 1.00 97.75 208 THR A O 1
ATOM 1665 N N . TYR A 1 209 ? -3.292 4.068 7.108 1.00 97.81 209 TYR A N 1
ATOM 1666 C CA . TYR A 1 209 ? -2.969 3.076 8.130 1.00 97.81 209 TYR A CA 1
ATOM 1667 C C . TYR A 1 209 ? -2.678 3.739 9.480 1.00 97.81 209 TYR A C 1
ATOM 1669 O O . TYR A 1 209 ? -3.221 3.309 10.495 1.00 97.81 209 TYR A O 1
ATOM 1677 N N . GLN A 1 210 ? -1.885 4.814 9.487 1.00 98.12 210 GLN A N 1
ATOM 1678 C CA . GLN A 1 210 ? -1.579 5.555 10.707 1.00 98.12 210 GLN A CA 1
ATOM 1679 C C . GLN A 1 210 ? -2.842 6.157 11.344 1.00 98.12 210 GLN A C 1
ATOM 1681 O O . GLN A 1 210 ? -3.035 6.021 12.549 1.00 98.12 210 GLN A O 1
ATOM 1686 N N . ALA A 1 2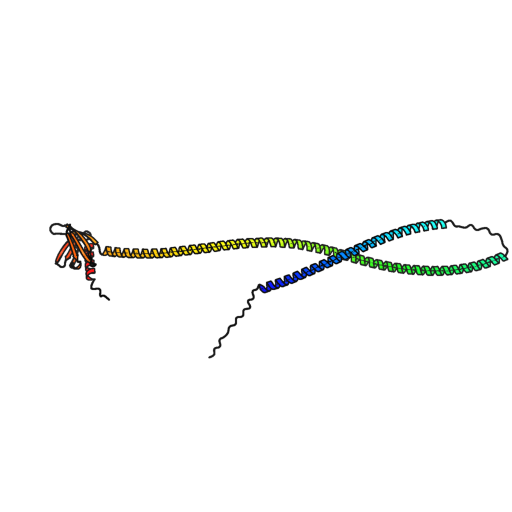11 ? -3.733 6.752 10.545 1.00 97.62 211 ALA A N 1
ATOM 1687 C CA . ALA A 1 211 ? -4.998 7.293 11.044 1.00 97.62 211 ALA A CA 1
ATOM 1688 C C . ALA A 1 211 ? -5.881 6.207 11.687 1.00 97.62 211 ALA A C 1
ATOM 1690 O O . ALA A 1 211 ? -6.406 6.394 12.783 1.00 97.62 211 ALA A O 1
ATOM 1691 N N . ILE A 1 212 ? -5.990 5.036 11.049 1.00 97.75 212 ILE A N 1
ATOM 1692 C CA . ILE A 1 212 ? -6.730 3.892 11.604 1.00 97.75 212 ILE A CA 1
ATOM 1693 C C . ILE A 1 212 ? -6.073 3.389 12.897 1.00 97.75 212 ILE A C 1
ATOM 1695 O O . ILE A 1 212 ? -6.764 3.019 13.845 1.00 97.75 212 ILE A O 1
ATOM 1699 N N . GLU A 1 213 ? -4.743 3.361 12.964 1.00 97.94 213 GLU A N 1
ATOM 1700 C CA . GLU A 1 213 ? -4.027 2.951 14.171 1.00 97.94 213 GLU A CA 1
ATOM 1701 C C . GLU A 1 213 ? -4.292 3.911 15.341 1.00 97.94 213 GLU A C 1
ATOM 1703 O O . GLU A 1 213 ? -4.542 3.455 16.461 1.00 97.94 213 GLU A O 1
ATOM 1708 N N . GLU A 1 214 ? -4.331 5.218 15.081 1.00 97.88 214 GLU A N 1
ATOM 1709 C CA . GLU A 1 214 ? -4.725 6.237 16.059 1.00 97.88 214 GLU A CA 1
ATOM 1710 C C . GLU A 1 214 ? -6.177 6.038 16.531 1.00 97.88 214 GLU A C 1
ATOM 1712 O O . GLU A 1 214 ? -6.426 6.005 17.741 1.00 97.88 214 GLU A O 1
ATOM 1717 N N . GLU A 1 215 ? -7.125 5.796 15.618 1.00 98.06 215 GLU A N 1
ATOM 1718 C CA . GLU A 1 215 ? -8.521 5.478 15.964 1.00 98.06 215 GLU A CA 1
ATOM 1719 C C . GLU A 1 215 ? -8.631 4.218 16.837 1.00 98.06 215 GLU A C 1
ATOM 1721 O O . GLU A 1 215 ? -9.345 4.206 17.844 1.00 98.06 215 GLU A O 1
ATOM 1726 N N . ILE A 1 216 ? -7.879 3.161 16.513 1.00 97.94 216 ILE A N 1
ATOM 1727 C CA . ILE A 1 216 ? -7.837 1.931 17.315 1.00 97.94 216 ILE A CA 1
ATOM 1728 C C . ILE A 1 216 ? -7.344 2.225 18.735 1.00 97.94 216 ILE A C 1
ATOM 1730 O O . ILE A 1 216 ? -7.869 1.652 19.694 1.00 97.94 216 ILE A O 1
ATOM 1734 N N . GLN A 1 217 ? -6.341 3.091 18.901 1.00 97.81 217 GLN A N 1
ATOM 1735 C CA . GLN A 1 217 ? -5.850 3.463 20.230 1.00 97.81 217 GLN A CA 1
ATOM 1736 C C . GLN A 1 217 ? -6.899 4.238 21.029 1.00 97.81 217 GLN A C 1
ATOM 1738 O O . GLN A 1 217 ? -7.091 3.943 22.212 1.00 97.81 217 GLN A O 1
ATOM 1743 N N . VAL A 1 218 ? -7.622 5.162 20.390 1.00 98.19 218 VAL A N 1
ATOM 1744 C CA . VAL A 1 218 ? -8.736 5.886 21.022 1.00 98.19 218 VAL A CA 1
ATOM 1745 C C . VAL A 1 218 ? -9.812 4.905 21.491 1.00 98.19 218 VAL A C 1
ATOM 1747 O O . VAL A 1 218 ? -10.167 4.898 22.670 1.00 98.19 218 VAL A O 1
ATOM 1750 N N . ILE A 1 219 ? -10.256 3.993 20.622 1.00 97.94 219 ILE A N 1
ATOM 1751 C CA . ILE A 1 219 ? -11.274 2.986 20.963 1.00 97.94 219 ILE A CA 1
ATOM 1752 C C . ILE A 1 219 ? -10.795 2.076 22.105 1.00 97.94 219 ILE A C 1
ATOM 1754 O O . ILE A 1 219 ? -11.555 1.773 23.027 1.00 97.94 219 ILE A O 1
ATOM 1758 N N . LYS A 1 220 ? -9.524 1.652 22.101 1.00 98.06 220 LYS A N 1
ATOM 1759 C CA . LYS A 1 220 ? -8.948 0.860 23.203 1.00 98.06 220 LYS A CA 1
ATOM 1760 C C . LYS A 1 220 ? -9.001 1.612 24.533 1.00 98.06 220 LYS A C 1
ATOM 1762 O O . LYS A 1 220 ? -9.351 1.011 25.550 1.00 98.06 220 LYS A O 1
ATOM 1767 N N . GLN A 1 221 ? -8.679 2.905 24.540 1.00 97.56 221 GLN A N 1
ATOM 1768 C CA . GLN A 1 221 ? -8.781 3.731 25.745 1.00 97.56 221 GLN A CA 1
ATOM 1769 C C . GLN A 1 221 ? -10.233 3.859 26.218 1.00 97.56 221 GLN A C 1
ATOM 1771 O O . GLN A 1 221 ? -10.499 3.699 27.411 1.00 97.56 221 GLN A O 1
ATOM 1776 N N . GLU A 1 222 ? -11.185 4.064 25.307 1.00 98.06 222 GLU A N 1
ATOM 1777 C CA . GLU A 1 222 ? -12.609 4.113 25.648 1.00 98.06 222 GLU A CA 1
ATOM 1778 C C . GLU A 1 222 ? -13.101 2.802 26.272 1.00 98.06 222 GLU A C 1
ATOM 1780 O O . GLU A 1 222 ? -13.795 2.828 27.292 1.00 98.06 222 GLU A O 1
ATOM 1785 N N . ILE A 1 223 ? -12.697 1.653 25.721 1.00 98.00 223 ILE A N 1
ATOM 1786 C CA . ILE A 1 223 ? -13.025 0.335 26.280 1.00 98.00 223 ILE A CA 1
ATOM 1787 C C . ILE A 1 223 ? -12.504 0.211 27.715 1.00 98.00 223 ILE A C 1
ATOM 1789 O O . ILE A 1 223 ? -13.258 -0.201 28.598 1.00 98.00 223 ILE A O 1
ATOM 1793 N N . LEU A 1 224 ? -11.254 0.607 27.979 1.00 97.81 224 LEU A N 1
ATOM 1794 C CA . LEU A 1 224 ? -10.678 0.568 29.328 1.00 97.81 224 LEU A CA 1
ATOM 1795 C C . LEU A 1 224 ? -11.452 1.463 30.307 1.00 97.81 224 LEU A C 1
ATOM 1797 O O . LEU A 1 224 ? -11.757 1.048 31.428 1.00 97.81 224 LEU A O 1
ATOM 1801 N N . VAL A 1 225 ? -11.835 2.670 29.878 1.00 97.88 225 VAL A N 1
ATOM 1802 C CA . VAL A 1 225 ? -12.662 3.579 30.686 1.00 97.88 225 VAL A CA 1
ATOM 1803 C C . VAL A 1 225 ? -14.020 2.944 30.995 1.00 97.88 225 VAL A C 1
ATOM 1805 O O . VAL A 1 225 ? -14.463 2.966 32.148 1.00 97.88 225 VAL A O 1
ATOM 1808 N N . LYS A 1 226 ? -14.678 2.340 29.999 1.00 97.56 226 LYS A N 1
ATOM 1809 C CA . LYS A 1 226 ? -15.978 1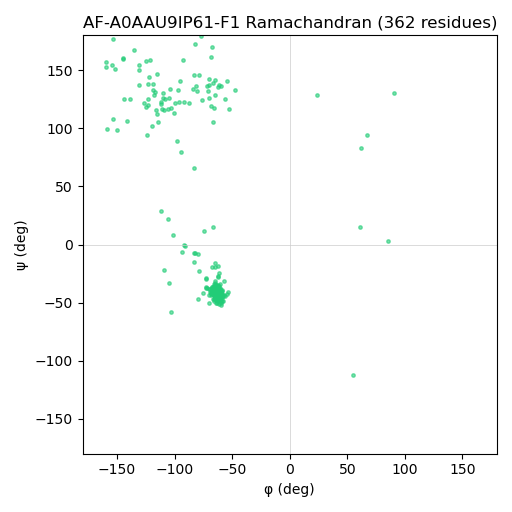.673 30.170 1.00 97.56 226 LYS A CA 1
ATOM 1810 C C . LYS A 1 226 ? -15.888 0.455 31.085 1.00 97.56 226 LYS A C 1
ATOM 1812 O O . LYS A 1 226 ? -16.744 0.297 31.952 1.00 97.56 226 LYS A O 1
ATOM 1817 N N . GLN A 1 227 ? -14.838 -0.354 30.970 1.00 97.19 227 GLN A N 1
ATOM 1818 C CA . GLN A 1 227 ? -14.582 -1.466 31.890 1.00 97.19 227 GLN A CA 1
ATOM 1819 C C . GLN A 1 227 ? -14.419 -0.975 33.335 1.00 97.19 227 GLN A C 1
ATOM 1821 O O . GLN A 1 227 ? -15.021 -1.539 34.249 1.00 97.19 227 GLN A O 1
ATOM 1826 N N . GLY A 1 228 ? -13.693 0.129 33.546 1.00 97.25 228 GLY A N 1
ATOM 1827 C CA . GLY A 1 228 ? -13.577 0.763 34.862 1.00 97.25 228 GLY A CA 1
ATOM 1828 C C . GLY A 1 228 ? -14.917 1.270 35.415 1.00 97.25 228 GLY A C 1
ATOM 1829 O O . GLY A 1 228 ? -15.192 1.125 36.606 1.00 97.25 228 GLY A O 1
ATOM 1830 N N . GLN A 1 229 ? -15.781 1.831 34.563 1.00 97.06 229 GLN A N 1
ATOM 1831 C CA . GLN A 1 229 ? -17.135 2.249 34.953 1.00 97.06 229 GLN A CA 1
ATOM 1832 C C . GLN A 1 229 ? -18.012 1.054 35.351 1.00 97.06 229 GLN A C 1
ATOM 1834 O O . GLN A 1 229 ? -18.680 1.114 36.383 1.00 97.06 229 GLN A O 1
ATOM 1839 N N . ILE A 1 230 ? -17.970 -0.037 34.579 1.00 97.19 230 ILE A N 1
ATOM 1840 C CA . ILE A 1 230 ? -18.703 -1.276 34.877 1.00 97.19 230 ILE A CA 1
ATOM 1841 C C . ILE A 1 230 ? -18.249 -1.860 36.217 1.00 97.19 230 ILE A C 1
ATOM 1843 O O . ILE A 1 230 ? -19.091 -2.192 37.047 1.00 97.19 230 ILE A O 1
ATOM 1847 N N . ALA A 1 231 ? -16.940 -1.920 36.476 1.00 97.00 231 ALA A N 1
ATOM 1848 C CA . ALA A 1 231 ? -16.414 -2.417 37.747 1.00 97.00 231 ALA A CA 1
ATOM 1849 C C . ALA A 1 231 ? -16.958 -1.624 38.950 1.00 97.00 231 ALA A C 1
ATOM 1851 O O . ALA A 1 231 ? -17.413 -2.217 39.928 1.00 97.00 231 ALA A O 1
ATOM 1852 N N . ARG A 1 232 ? -17.003 -0.287 38.853 1.00 96.50 232 ARG A N 1
ATOM 1853 C CA . ARG A 1 232 ? -17.575 0.577 39.904 1.00 96.50 232 ARG A CA 1
ATOM 1854 C C . ARG A 1 232 ? -19.078 0.371 40.088 1.00 96.50 232 ARG A C 1
ATOM 1856 O O . ARG A 1 232 ? -19.564 0.437 41.215 1.00 96.50 232 ARG A O 1
ATOM 1863 N N . LEU A 1 233 ? -19.825 0.167 39.002 1.00 97.06 233 LEU A N 1
ATOM 1864 C CA . LEU A 1 233 ? -21.260 -0.116 39.078 1.00 97.06 233 LEU A CA 1
ATOM 1865 C C . LEU A 1 233 ? -21.524 -1.470 39.738 1.00 97.06 233 LEU A C 1
ATOM 1867 O O . LEU A 1 233 ? -22.383 -1.546 40.610 1.00 97.06 233 LEU A O 1
ATOM 1871 N N . ASN A 1 234 ? -20.744 -2.495 39.395 1.00 96.50 234 ASN A N 1
ATOM 1872 C CA . ASN A 1 234 ? -20.842 -3.811 40.023 1.00 96.50 234 ASN A CA 1
ATOM 1873 C C . ASN A 1 234 ? -20.539 -3.744 41.526 1.00 96.50 234 ASN A C 1
ATOM 1875 O O . ASN A 1 234 ? -21.271 -4.326 42.320 1.00 96.50 234 ASN A O 1
ATOM 1879 N N . GLU A 1 235 ? -19.514 -2.990 41.934 1.00 96.06 235 GLU A N 1
ATOM 1880 C CA . GLU A 1 235 ? -19.204 -2.786 43.354 1.00 96.06 235 GLU A CA 1
ATOM 1881 C C . GLU A 1 235 ? -20.350 -2.074 44.095 1.00 96.06 235 GLU A C 1
ATOM 1883 O O . GLU A 1 235 ? -20.726 -2.470 45.199 1.00 96.06 235 GLU A O 1
ATOM 1888 N N . ARG A 1 236 ? -20.942 -1.037 43.484 1.00 96.50 236 ARG A N 1
ATOM 1889 C CA . ARG A 1 236 ? -22.109 -0.341 44.053 1.00 96.50 236 ARG A CA 1
ATOM 1890 C C . ARG A 1 236 ? -23.316 -1.262 44.184 1.00 96.50 236 ARG A C 1
ATOM 1892 O O . ARG A 1 236 ? -23.970 -1.228 45.220 1.00 96.50 236 ARG A O 1
ATOM 1899 N N . LEU A 1 237 ? -23.592 -2.073 43.163 1.00 96.56 237 LEU A N 1
ATOM 1900 C CA . LEU A 1 237 ? -24.698 -3.027 43.167 1.00 96.56 237 LEU A CA 1
ATOM 1901 C C . LEU A 1 237 ? -24.522 -4.064 44.282 1.00 96.56 237 LEU A C 1
ATOM 1903 O O . LEU A 1 237 ? -25.468 -4.345 45.009 1.00 96.56 237 LEU A O 1
ATOM 1907 N N . LEU A 1 238 ? -23.305 -4.586 44.455 1.00 96.31 238 LEU A N 1
ATOM 1908 C CA . LEU A 1 238 ? -22.998 -5.559 45.501 1.00 96.31 238 LEU A CA 1
ATOM 1909 C C . LEU A 1 238 ? -23.211 -4.965 46.901 1.00 96.31 238 LEU A C 1
ATOM 1911 O O . LEU A 1 238 ? -23.932 -5.549 47.706 1.00 96.31 238 LEU A O 1
ATOM 1915 N N . LYS A 1 239 ? -22.699 -3.751 47.150 1.00 96.69 239 LYS A N 1
ATOM 1916 C CA . LYS A 1 239 ? -22.937 -3.012 48.405 1.00 96.69 239 LYS A CA 1
ATOM 1917 C C . LYS A 1 239 ? -24.419 -2.722 48.646 1.00 96.69 239 LYS A C 1
ATOM 1919 O O . LYS A 1 239 ? -24.887 -2.774 49.780 1.00 96.69 239 LYS A O 1
ATOM 1924 N N . GLN A 1 240 ? -25.168 -2.391 47.595 1.00 96.25 240 GLN A N 1
ATOM 1925 C CA . GLN A 1 240 ? -26.608 -2.180 47.709 1.00 96.25 240 GLN A CA 1
ATOM 1926 C C . GLN A 1 240 ? -27.330 -3.482 48.075 1.00 96.25 240 GLN A C 1
ATOM 1928 O O . GLN A 1 240 ? -28.160 -3.458 48.977 1.00 96.25 240 GLN A O 1
ATOM 1933 N N . GLY A 1 241 ? -26.971 -4.609 47.456 1.00 94.38 241 GLY A N 1
ATOM 1934 C CA . GLY A 1 241 ? -27.523 -5.920 47.800 1.00 94.38 241 GLY A CA 1
ATOM 1935 C C . GLY A 1 241 ? -27.236 -6.328 49.249 1.00 94.38 241 GLY A C 1
ATOM 1936 O O . GLY A 1 241 ? -28.127 -6.819 49.938 1.00 94.38 241 GLY A O 1
ATOM 1937 N N . GLU A 1 242 ? -26.026 -6.060 49.751 1.00 95.75 242 GLU A N 1
ATOM 1938 C CA . GLU A 1 242 ? -25.673 -6.270 51.164 1.00 95.75 242 GLU A CA 1
ATOM 1939 C C . GLU A 1 242 ? -26.529 -5.407 52.104 1.00 95.75 242 GLU A C 1
ATOM 1941 O O . GLU A 1 242 ? -27.058 -5.905 53.101 1.00 95.75 242 GLU A O 1
ATOM 1946 N N . ASN A 1 243 ? -26.719 -4.127 51.766 1.00 96.12 243 ASN A N 1
ATOM 1947 C CA . ASN A 1 243 ? -27.574 -3.224 52.534 1.00 96.12 243 ASN A CA 1
ATOM 1948 C C . ASN A 1 243 ? -29.037 -3.682 52.521 1.00 96.12 243 ASN A C 1
ATOM 1950 O O . ASN A 1 243 ? -29.668 -3.731 53.573 1.00 96.12 243 ASN A O 1
ATOM 1954 N N . GLU A 1 244 ? -29.582 -4.049 51.362 1.00 94.19 244 GLU A N 1
ATOM 1955 C CA . GLU A 1 244 ? -30.958 -4.542 51.235 1.00 94.19 244 GLU A CA 1
ATOM 1956 C C . GLU A 1 244 ? -31.172 -5.823 52.049 1.00 94.19 244 GLU A C 1
ATOM 1958 O O . GLU A 1 244 ? -32.150 -5.919 52.793 1.00 94.19 244 GLU A O 1
ATOM 1963 N N . ALA A 1 245 ? -30.225 -6.766 52.007 1.00 94.62 245 ALA A N 1
ATOM 1964 C CA . ALA A 1 245 ? -30.267 -7.969 52.834 1.00 94.62 245 ALA A CA 1
ATOM 1965 C C . ALA A 1 245 ? -30.221 -7.637 54.338 1.00 94.62 245 ALA A C 1
ATOM 1967 O O . ALA A 1 245 ? -30.988 -8.198 55.127 1.00 94.62 245 ALA A O 1
ATOM 1968 N N . MET A 1 246 ? -29.371 -6.689 54.748 1.00 96.12 246 MET A N 1
ATOM 1969 C CA . MET A 1 246 ? -29.290 -6.228 56.137 1.00 96.12 246 MET A CA 1
ATOM 1970 C C . MET A 1 246 ? -30.604 -5.585 56.605 1.00 96.12 246 MET A C 1
ATOM 1972 O O . MET A 1 246 ? -31.086 -5.898 57.698 1.00 96.12 246 MET A O 1
ATOM 1976 N N . LEU A 1 247 ? -31.192 -4.698 55.794 1.00 95.31 247 LEU A N 1
ATOM 1977 C CA . LEU A 1 247 ? -32.474 -4.062 56.102 1.00 95.31 247 LEU A CA 1
ATOM 1978 C C . LEU A 1 247 ? -33.603 -5.092 56.166 1.00 95.31 247 LEU A C 1
ATOM 1980 O O . LEU A 1 247 ? -34.403 -5.040 57.097 1.00 95.31 247 LEU A O 1
ATOM 1984 N N . SER A 1 248 ? -33.644 -6.045 55.232 1.00 94.62 248 SER A N 1
ATOM 1985 C CA . SER A 1 248 ? -34.636 -7.123 55.227 1.00 94.62 248 SER A CA 1
ATOM 1986 C C . SER A 1 248 ? -34.564 -7.960 56.507 1.00 94.62 248 SER A C 1
ATOM 1988 O O . SER A 1 248 ? -35.592 -8.233 57.125 1.00 94.62 248 SER A O 1
ATOM 1990 N N . ASN A 1 249 ? -33.355 -8.315 56.954 1.00 94.50 249 ASN A N 1
ATOM 1991 C CA . ASN A 1 249 ? -33.164 -9.053 58.204 1.00 94.50 249 ASN A CA 1
ATOM 1992 C C . ASN A 1 249 ? -33.641 -8.256 59.425 1.00 94.50 249 ASN A C 1
ATOM 1994 O O . ASN A 1 249 ? -34.361 -8.802 60.260 1.00 94.50 249 ASN A O 1
ATOM 1998 N N . LYS A 1 250 ? -33.301 -6.963 59.516 1.00 94.38 250 LYS A N 1
ATOM 1999 C CA . LYS A 1 250 ? -33.786 -6.089 60.601 1.00 94.38 250 LYS A CA 1
ATOM 2000 C C . LYS A 1 250 ? -35.304 -5.947 60.595 1.00 94.38 250 LYS A C 1
ATOM 2002 O O . LYS A 1 250 ? -35.927 -6.006 61.647 1.00 94.38 250 LYS A O 1
ATOM 2007 N N . LEU A 1 251 ? -35.906 -5.783 59.419 1.00 94.94 251 LEU A N 1
ATOM 2008 C CA . LEU A 1 251 ? -37.357 -5.686 59.284 1.00 94.94 251 LEU A CA 1
ATOM 2009 C C . LEU A 1 251 ? -38.040 -6.969 59.775 1.00 94.94 251 LEU A C 1
ATOM 2011 O O . LEU A 1 251 ? -39.047 -6.897 60.473 1.00 94.94 251 LEU A O 1
ATOM 2015 N N . MET A 1 252 ? -37.472 -8.136 59.459 1.00 93.31 252 MET A N 1
ATOM 2016 C CA . MET A 1 252 ? -37.995 -9.416 59.935 1.00 93.31 252 MET A CA 1
ATOM 2017 C C . MET A 1 252 ? -37.836 -9.581 61.451 1.00 93.31 252 MET A C 1
ATOM 2019 O O . MET A 1 252 ? -38.761 -10.059 62.100 1.00 93.31 252 MET A O 1
ATOM 2023 N N . GLN A 1 253 ? -36.717 -9.129 62.028 1.00 93.44 253 GLN A N 1
ATOM 2024 C CA . GLN A 1 253 ? -36.534 -9.080 63.484 1.00 93.44 253 GLN A CA 1
ATOM 2025 C C . GLN A 1 253 ? -37.595 -8.201 64.151 1.00 93.44 253 GLN A C 1
ATOM 2027 O O . GLN A 1 253 ? -38.304 -8.683 65.025 1.00 93.44 253 GLN A O 1
ATOM 2032 N N . TYR A 1 254 ? -37.783 -6.962 63.687 1.00 93.50 254 TYR A N 1
ATOM 2033 C CA . TYR A 1 254 ? -38.803 -6.068 64.242 1.00 93.50 254 TYR A CA 1
ATOM 2034 C C . TYR A 1 254 ? -40.221 -6.595 64.066 1.00 93.50 254 TYR A C 1
ATOM 2036 O O . TYR A 1 254 ? -41.053 -6.415 64.949 1.00 93.50 254 TYR A O 1
ATOM 2044 N N . LYS A 1 255 ? -40.509 -7.264 62.947 1.00 92.94 255 LYS A N 1
ATOM 2045 C CA . LYS A 1 255 ? -41.798 -7.923 62.748 1.00 92.94 255 LYS A CA 1
ATOM 2046 C C . LYS A 1 255 ? -42.020 -9.018 63.793 1.00 92.94 255 LYS A C 1
ATOM 2048 O O . LYS A 1 255 ? -43.084 -9.050 64.398 1.00 92.94 255 LYS A O 1
ATOM 2053 N N . ASN A 1 256 ? -41.023 -9.870 64.031 1.00 87.94 256 ASN A N 1
ATOM 2054 C CA . ASN A 1 256 ? -41.112 -10.915 65.049 1.00 87.94 256 ASN A CA 1
ATOM 2055 C C . ASN A 1 256 ? -41.247 -10.316 66.458 1.00 87.94 256 ASN A C 1
ATOM 2057 O O . ASN A 1 256 ? -42.092 -10.761 67.224 1.00 87.94 256 ASN A O 1
ATOM 2061 N N . GLU A 1 257 ? -40.470 -9.280 66.790 1.00 86.38 257 GLU A N 1
ATOM 2062 C CA . GLU A 1 257 ? -40.571 -8.567 68.072 1.00 86.38 257 GLU A CA 1
ATOM 2063 C C . GLU A 1 257 ? -41.959 -7.938 68.269 1.00 86.38 257 GLU A C 1
ATOM 2065 O O . GLU A 1 257 ? -42.519 -8.002 69.364 1.00 86.38 257 GLU A O 1
ATOM 2070 N N . LEU A 1 258 ? -42.540 -7.363 67.211 1.00 86.56 258 LEU A N 1
ATOM 2071 C CA . LEU A 1 258 ? -43.892 -6.811 67.233 1.00 86.56 258 LEU A CA 1
ATOM 2072 C C . LEU A 1 258 ? -44.940 -7.911 67.435 1.00 86.56 258 LEU A C 1
ATOM 2074 O O . LEU A 1 258 ? -45.787 -7.776 68.312 1.00 86.56 258 LEU A O 1
ATOM 2078 N N . GLU A 1 259 ? -44.864 -9.009 66.677 1.00 84.12 259 GLU A N 1
ATOM 2079 C CA . GLU A 1 259 ? -45.763 -10.161 66.833 1.00 84.12 259 GLU A CA 1
ATOM 2080 C C . GLU A 1 259 ? -45.663 -10.760 68.247 1.00 84.12 259 GLU A C 1
ATOM 2082 O O . GLU A 1 259 ? -46.678 -11.103 68.860 1.00 84.12 259 GLU A O 1
ATOM 2087 N N . GLU A 1 260 ? -44.454 -10.843 68.812 1.00 78.25 260 GLU A N 1
ATOM 2088 C CA . GLU A 1 260 ? -44.242 -11.254 70.198 1.00 78.25 260 GLU A CA 1
ATOM 2089 C C . GLU A 1 260 ? -44.890 -10.273 71.183 1.00 78.25 260 GLU A C 1
ATOM 2091 O O . GLU A 1 260 ? -45.646 -10.708 72.058 1.00 78.25 260 GLU A O 1
ATOM 2096 N N . ALA A 1 261 ? -44.667 -8.966 71.032 1.00 77.44 261 ALA A N 1
ATOM 2097 C CA . ALA A 1 261 ? -45.262 -7.942 71.890 1.00 77.44 261 ALA A CA 1
ATOM 2098 C C . ALA A 1 261 ? -46.802 -7.960 71.837 1.00 77.44 261 ALA A C 1
ATOM 2100 O O . ALA A 1 261 ? -47.450 -8.001 72.888 1.00 77.44 261 ALA A O 1
ATOM 2101 N N . GLU A 1 262 ? -47.391 -8.027 70.640 1.00 75.38 262 GLU A N 1
ATOM 2102 C CA . GLU A 1 262 ? -48.841 -8.153 70.422 1.00 75.38 262 GLU A CA 1
ATOM 2103 C C . GLU A 1 262 ? -49.415 -9.461 70.996 1.00 75.38 262 GLU A C 1
ATOM 2105 O O . GLU A 1 262 ? -50.589 -9.539 71.388 1.00 75.38 262 GLU A O 1
ATOM 2110 N N . SER A 1 263 ? -48.597 -10.516 71.078 1.00 72.50 263 SER A N 1
ATOM 2111 C CA . SER A 1 263 ? -49.012 -11.784 71.678 1.00 72.50 263 SER A CA 1
ATOM 2112 C C . SER A 1 263 ? -49.134 -11.720 73.204 1.00 72.50 263 SER A C 1
ATOM 2114 O O . SER A 1 263 ? -49.944 -12.464 73.770 1.00 72.50 263 SER A O 1
ATOM 2116 N N . TYR A 1 264 ? -48.354 -10.857 73.867 1.00 72.50 264 TYR A N 1
ATOM 2117 C CA . TYR A 1 264 ? -48.256 -10.805 75.328 1.00 72.50 264 TYR A CA 1
ATOM 2118 C C . TYR A 1 264 ? -48.985 -9.626 75.965 1.00 72.50 264 TYR A C 1
ATOM 2120 O O . TYR A 1 264 ? -49.479 -9.797 77.075 1.00 72.50 264 TYR A O 1
ATOM 2128 N N . TYR A 1 265 ? -49.052 -8.467 75.303 1.00 82.31 265 TYR A N 1
ATOM 2129 C CA . TYR A 1 265 ? -49.758 -7.289 75.805 1.00 82.31 265 TYR A CA 1
ATOM 2130 C C . TYR A 1 265 ? -51.124 -7.160 75.134 1.00 82.31 265 TYR A C 1
ATOM 2132 O O . TYR A 1 265 ? -51.210 -6.902 73.934 1.00 82.31 265 TYR A O 1
ATOM 2140 N N . GLN A 1 266 ? -52.203 -7.318 75.898 1.00 85.31 266 GLN A N 1
ATOM 2141 C CA . GLN A 1 266 ? -53.559 -7.084 75.403 1.00 85.31 266 GLN A CA 1
ATOM 2142 C C . GLN A 1 266 ? -54.387 -6.357 76.451 1.00 85.31 266 GLN A C 1
ATOM 2144 O O . GLN A 1 266 ? -54.531 -6.837 77.573 1.00 85.31 266 GLN A O 1
ATOM 2149 N N . LYS A 1 267 ? -54.964 -5.222 76.064 1.00 88.69 267 LYS A N 1
ATOM 2150 C CA . LYS A 1 267 ? -55.831 -4.409 76.912 1.00 88.69 267 LYS A CA 1
ATOM 2151 C C . LYS A 1 267 ? -57.263 -4.502 76.402 1.00 88.69 267 LYS A C 1
ATOM 2153 O O . LYS A 1 267 ? -57.514 -4.261 75.225 1.00 88.69 267 LYS A O 1
ATOM 2158 N N . HIS A 1 268 ? -58.180 -4.872 77.287 1.00 90.56 268 HIS A N 1
ATOM 2159 C CA . HIS A 1 268 ? -59.581 -5.110 76.966 1.00 90.56 268 HIS A CA 1
ATOM 2160 C C . HIS A 1 268 ? -60.480 -4.284 77.871 1.00 90.56 268 HIS A C 1
ATOM 2162 O O . HIS A 1 268 ? -60.471 -4.464 79.090 1.00 90.56 268 HIS A O 1
ATOM 2168 N N . ASP A 1 269 ? -61.305 -3.438 77.267 1.00 90.25 269 ASP A N 1
ATOM 2169 C CA . ASP A 1 269 ? -62.346 -2.716 77.989 1.00 90.25 269 ASP A CA 1
ATOM 2170 C C . ASP A 1 269 ? -63.515 -3.668 78.279 1.00 90.25 269 ASP A C 1
ATOM 2172 O O . ASP A 1 269 ? -64.080 -4.312 77.384 1.00 90.25 269 ASP A O 1
ATOM 2176 N N . VAL A 1 270 ? -63.874 -3.788 79.555 1.00 92.69 270 VAL A N 1
ATOM 2177 C CA . VAL A 1 270 ? -64.914 -4.699 80.036 1.00 92.69 270 VAL A CA 1
ATOM 2178 C C . VAL A 1 270 ? -65.832 -4.000 81.038 1.00 92.69 270 VAL A C 1
ATOM 2180 O O . VAL A 1 270 ? -65.570 -2.912 81.540 1.00 92.69 270 VAL A O 1
ATOM 2183 N N . THR A 1 271 ? -66.961 -4.621 81.352 1.00 92.38 271 THR A N 1
ATOM 2184 C CA . THR A 1 271 ? -67.833 -4.194 82.450 1.00 92.38 271 THR A CA 1
ATOM 2185 C C . THR A 1 271 ? -67.875 -5.295 83.493 1.00 92.38 271 THR A C 1
ATOM 2187 O O . THR A 1 271 ? -68.356 -6.387 83.207 1.00 92.38 271 THR A O 1
ATOM 2190 N N . LYS A 1 272 ? -67.385 -5.033 84.703 1.00 91.19 272 LYS A N 1
ATOM 2191 C CA . LYS A 1 272 ? -67.511 -5.970 85.819 1.00 91.19 272 LYS A CA 1
ATOM 2192 C C . LYS A 1 272 ? -68.962 -6.031 86.274 1.00 91.19 272 LYS A C 1
ATOM 2194 O O . LYS A 1 272 ? -69.568 -4.997 86.578 1.00 91.19 272 LYS A O 1
ATOM 2199 N N . ILE A 1 273 ? -69.503 -7.240 86.325 1.00 90.06 273 ILE A N 1
ATOM 2200 C CA . ILE A 1 273 ? -70.855 -7.505 86.797 1.00 90.06 273 ILE A CA 1
ATOM 2201 C C . ILE A 1 273 ? -70.797 -7.702 88.308 1.00 90.06 273 ILE A C 1
ATOM 2203 O O . ILE A 1 273 ? -70.087 -8.571 88.804 1.00 90.06 273 ILE A O 1
ATOM 2207 N N . ASN A 1 274 ? -71.545 -6.883 89.045 1.00 84.25 274 ASN A N 1
ATOM 2208 C CA . ASN A 1 274 ? -71.724 -7.039 90.486 1.00 84.25 274 ASN A CA 1
ATOM 2209 C C . ASN A 1 274 ? -73.219 -7.121 90.793 1.00 84.25 274 ASN A C 1
ATOM 2211 O O . ASN A 1 274 ? -74.042 -6.594 90.051 1.00 84.25 274 ASN A O 1
ATOM 2215 N N . HIS A 1 275 ? -73.572 -7.695 91.942 1.00 75.69 275 HIS A N 1
ATOM 2216 C CA . HIS A 1 275 ? -74.972 -7.822 92.361 1.00 75.69 275 HIS A CA 1
ATOM 2217 C C . HIS A 1 275 ? -75.710 -6.483 92.543 1.00 75.69 275 HIS A C 1
ATOM 2219 O O . HIS A 1 275 ? -76.933 -6.458 92.458 1.00 75.69 275 HIS A O 1
ATOM 2225 N N . LEU A 1 276 ? -74.987 -5.386 92.801 1.00 79.06 276 LEU A N 1
ATOM 2226 C CA . LEU A 1 276 ? -75.573 -4.065 93.060 1.00 79.06 276 LEU A CA 1
ATOM 2227 C C . LEU A 1 276 ? -75.465 -3.125 91.854 1.00 79.06 276 LEU A C 1
ATOM 2229 O O . LEU A 1 276 ? -76.470 -2.606 91.383 1.00 79.06 276 LEU A O 1
ATOM 2233 N N . ILE A 1 277 ? -74.241 -2.867 91.380 1.00 83.12 277 ILE A N 1
ATOM 2234 C CA . ILE A 1 277 ? -73.968 -1.921 90.290 1.00 83.12 277 ILE A CA 1
ATOM 2235 C C . ILE A 1 277 ? -72.826 -2.461 89.431 1.00 83.12 277 ILE A C 1
ATOM 2237 O O . ILE A 1 277 ? -71.722 -2.712 89.929 1.00 83.12 277 ILE A O 1
ATOM 2241 N N . ASN A 1 278 ? -73.085 -2.584 88.133 1.00 88.12 278 ASN A N 1
ATOM 2242 C CA . ASN A 1 278 ? -72.072 -2.923 87.141 1.00 88.12 278 ASN A CA 1
ATOM 2243 C C . ASN A 1 278 ? -71.107 -1.750 86.954 1.00 88.12 278 ASN A C 1
ATOM 2245 O O . ASN A 1 278 ? -71.540 -0.599 86.884 1.00 88.12 278 ASN A O 1
ATOM 2249 N N . ARG A 1 279 ? -69.804 -2.027 86.870 1.00 87.06 279 ARG A N 1
ATOM 2250 C CA . ARG A 1 279 ? -68.773 -0.983 86.771 1.00 87.06 279 ARG A CA 1
ATOM 2251 C C . ARG A 1 279 ? -67.915 -1.169 85.522 1.00 87.06 279 ARG A C 1
ATOM 2253 O O . ARG A 1 279 ? -67.538 -2.306 85.242 1.00 87.06 279 ARG A O 1
ATOM 2260 N N . PRO A 1 280 ? -67.572 -0.092 84.790 1.00 90.56 280 PRO A N 1
ATOM 2261 C CA . PRO A 1 280 ? -66.543 -0.169 83.762 1.00 90.56 280 PRO A CA 1
ATOM 2262 C C . PRO A 1 280 ? -65.210 -0.555 84.407 1.00 90.56 280 PRO A C 1
ATOM 2264 O O . PRO A 1 280 ? -64.863 -0.057 85.484 1.00 90.56 280 PRO A O 1
ATOM 2267 N N . ALA A 1 281 ? -64.498 -1.460 83.753 1.00 91.62 281 ALA A N 1
ATOM 2268 C CA . ALA A 1 281 ? -63.202 -1.953 84.175 1.00 91.62 281 ALA A CA 1
ATOM 2269 C C . ALA A 1 281 ? -62.331 -2.234 82.948 1.00 91.62 281 ALA A C 1
ATOM 2271 O O . ALA A 1 281 ? -62.837 -2.436 81.845 1.00 91.62 281 ALA A O 1
ATOM 2272 N N . THR A 1 282 ? -61.025 -2.300 83.150 1.00 92.00 282 THR A N 1
ATOM 2273 C CA . THR A 1 282 ? -60.089 -2.702 82.103 1.00 92.00 282 THR A CA 1
ATOM 2274 C C . THR A 1 282 ? -59.356 -3.952 82.539 1.00 92.00 282 THR A C 1
ATOM 2276 O O . THR A 1 282 ? -58.870 -4.010 83.665 1.00 92.00 282 THR A O 1
ATOM 2279 N N . ILE A 1 283 ? -59.265 -4.943 81.656 1.00 91.06 283 ILE A N 1
ATOM 2280 C CA . ILE A 1 283 ? -58.417 -6.115 81.858 1.00 91.06 283 ILE A CA 1
ATOM 2281 C C . ILE A 1 283 ? -57.203 -5.982 80.949 1.00 91.06 283 ILE A C 1
ATOM 2283 O O . ILE A 1 283 ? -57.325 -5.989 79.726 1.00 91.06 283 ILE A O 1
ATOM 2287 N N . GLU A 1 284 ? -56.027 -5.886 81.552 1.00 90.62 284 GLU A N 1
ATOM 2288 C CA . GLU A 1 284 ? -54.744 -5.862 80.867 1.00 90.62 284 GLU A CA 1
ATOM 2289 C C . GLU A 1 284 ? -54.003 -7.177 81.123 1.00 90.62 284 GLU A C 1
ATOM 2291 O O . GLU A 1 284 ? -53.639 -7.519 82.248 1.00 90.62 284 GLU A O 1
ATOM 2296 N N . LEU A 1 285 ? -53.791 -7.935 80.053 1.00 88.31 285 LEU A N 1
ATOM 2297 C CA . LEU A 1 285 ? -52.964 -9.132 80.035 1.00 88.31 285 LEU A CA 1
ATOM 2298 C C . LEU A 1 285 ? -51.553 -8.706 79.649 1.00 88.31 285 LEU A C 1
ATOM 2300 O O . LEU A 1 285 ? -51.374 -8.102 78.592 1.00 88.31 285 LEU A O 1
ATOM 2304 N N . LYS A 1 286 ? -50.562 -8.995 80.494 1.00 88.19 286 LYS A N 1
ATOM 2305 C CA . LYS A 1 286 ? -49.159 -8.641 80.234 1.00 88.19 286 LYS A CA 1
ATOM 2306 C C . LYS A 1 286 ? -48.188 -9.577 80.944 1.00 88.19 286 LYS A C 1
ATOM 2308 O O . LYS A 1 286 ? -48.596 -10.457 81.699 1.00 88.19 286 LYS A O 1
ATOM 2313 N N . ARG A 1 287 ? -46.889 -9.368 80.721 1.00 85.38 287 ARG A N 1
ATOM 2314 C CA . ARG A 1 287 ? -45.830 -9.917 81.577 1.00 85.38 287 ARG A CA 1
ATOM 2315 C C . ARG A 1 287 ? -45.400 -8.886 82.614 1.00 85.38 287 ARG A C 1
ATOM 2317 O O . ARG A 1 287 ? -45.324 -7.695 82.311 1.00 85.38 287 ARG A O 1
ATOM 2324 N N . ASN A 1 288 ? -45.136 -9.337 83.833 1.00 83.19 288 ASN A N 1
ATOM 2325 C CA . ASN A 1 288 ? -44.522 -8.509 84.864 1.00 83.19 288 ASN A CA 1
ATOM 2326 C C . ASN A 1 288 ? -43.002 -8.361 84.610 1.00 83.19 288 ASN A C 1
ATOM 2328 O O . ASN A 1 288 ? -42.445 -8.920 83.664 1.00 83.19 288 ASN A O 1
ATOM 2332 N N . HIS A 1 289 ? -42.315 -7.611 85.473 1.00 79.88 289 HIS A N 1
ATOM 2333 C CA . HIS A 1 289 ? -40.868 -7.385 85.381 1.00 79.88 289 HIS A CA 1
ATOM 2334 C C . HIS A 1 289 ? -40.022 -8.658 85.592 1.00 79.88 289 HIS A C 1
ATOM 2336 O O . HIS A 1 289 ? -38.848 -8.653 85.236 1.00 79.88 289 HIS A O 1
ATOM 2342 N N . THR A 1 290 ? -40.596 -9.740 86.137 1.00 81.50 290 THR A N 1
ATOM 2343 C CA . THR A 1 290 ? -39.937 -11.053 86.273 1.00 81.50 290 THR A CA 1
ATOM 2344 C C . THR A 1 290 ? -40.182 -11.972 85.070 1.00 81.50 290 THR A C 1
ATOM 2346 O O . THR A 1 290 ? -39.642 -13.074 85.018 1.00 81.50 290 THR A O 1
ATOM 2349 N N . GLY A 1 291 ? -40.954 -11.523 84.072 1.00 76.75 291 GLY A N 1
ATOM 2350 C CA . GLY A 1 291 ? -41.275 -12.287 82.865 1.00 76.75 291 GLY A CA 1
ATOM 2351 C C . GLY A 1 291 ? -42.469 -13.237 83.011 1.00 76.75 291 GLY A C 1
ATOM 2352 O O . GLY A 1 291 ? -42.808 -13.933 82.050 1.00 76.75 291 GLY A O 1
ATOM 2353 N N . GLU A 1 292 ? -43.137 -13.253 84.165 1.00 84.19 292 GLU A N 1
ATOM 2354 C CA . GLU A 1 292 ? -44.326 -14.069 84.412 1.00 84.19 292 GLU A CA 1
ATOM 2355 C C . GLU A 1 292 ? -45.595 -13.390 83.884 1.00 84.19 292 GLU A C 1
ATOM 2357 O O . GLU A 1 292 ? -45.729 -12.165 83.899 1.00 84.19 292 GLU A O 1
ATOM 2362 N N . TYR A 1 293 ? -46.543 -14.192 83.396 1.00 88.06 293 TYR A N 1
ATOM 2363 C CA . TYR A 1 293 ? -47.836 -13.697 82.927 1.00 88.06 293 TYR A CA 1
ATOM 2364 C C . TYR A 1 293 ? -48.703 -13.233 84.098 1.00 88.06 293 TYR A C 1
ATOM 2366 O O . TYR A 1 293 ? -48.896 -13.973 85.065 1.00 88.06 293 TYR A O 1
ATOM 2374 N N . ILE A 1 294 ? -49.280 -12.043 83.967 1.00 90.12 294 ILE A N 1
ATOM 2375 C CA . ILE A 1 294 ? -50.180 -11.438 84.947 1.00 90.12 294 ILE A CA 1
ATOM 2376 C C . ILE A 1 294 ? -51.454 -10.928 84.270 1.00 90.12 294 ILE A C 1
ATOM 2378 O O . ILE A 1 294 ? -51.462 -10.587 83.081 1.00 90.12 294 ILE A O 1
ATOM 2382 N N . ILE A 1 295 ? -52.524 -10.860 85.054 1.00 91.12 295 ILE A N 1
ATOM 2383 C CA . ILE A 1 295 ? -53.762 -10.169 84.716 1.00 91.12 295 ILE A CA 1
ATOM 2384 C C . ILE A 1 295 ? -53.889 -8.970 85.638 1.00 91.12 295 ILE A C 1
ATOM 2386 O O . ILE A 1 295 ? -53.941 -9.107 86.858 1.00 91.12 295 ILE A O 1
ATOM 2390 N N . GLU A 1 296 ? -53.965 -7.791 85.049 1.00 90.75 296 GLU A N 1
ATOM 2391 C CA . GLU A 1 296 ? -54.244 -6.561 85.762 1.00 90.75 296 GLU A CA 1
ATOM 2392 C C . GLU A 1 296 ? -55.685 -6.133 85.490 1.00 90.75 296 GLU A C 1
ATOM 2394 O O . GLU A 1 296 ? -56.103 -6.028 84.341 1.00 90.75 296 GLU A O 1
ATOM 2399 N N . ILE A 1 297 ? -56.450 -5.915 86.555 1.00 91.19 297 ILE A N 1
ATOM 2400 C CA . ILE A 1 297 ? -57.844 -5.489 86.502 1.00 91.19 297 ILE A CA 1
ATOM 2401 C C . ILE A 1 297 ? -57.927 -4.101 87.127 1.00 91.19 297 ILE A C 1
ATOM 2403 O O . ILE A 1 297 ? -57.707 -3.929 88.327 1.00 91.19 297 ILE A O 1
ATOM 2407 N N . GLU A 1 298 ? -58.226 -3.106 86.302 1.00 90.94 298 GLU A N 1
ATOM 2408 C CA . GLU A 1 298 ? -58.355 -1.710 86.708 1.00 90.94 298 GLU A CA 1
ATOM 2409 C C . GLU A 1 298 ? -59.837 -1.332 86.803 1.00 90.94 298 GLU A C 1
ATOM 2411 O O . GLU A 1 298 ? -60.571 -1.365 85.816 1.00 90.94 298 GLU A O 1
ATOM 2416 N N . GLU A 1 299 ? -60.285 -0.971 88.004 1.00 87.88 299 GLU A N 1
ATOM 2417 C CA . GLU A 1 299 ? -61.641 -0.522 88.315 1.00 87.88 299 GLU A CA 1
ATOM 2418 C C . GLU A 1 299 ? -61.580 0.905 88.879 1.00 87.88 299 GLU A C 1
ATOM 2420 O O . GLU A 1 299 ? -61.276 1.108 90.056 1.00 87.88 299 GLU A O 1
ATOM 2425 N N . HIS A 1 300 ? -61.909 1.911 88.061 1.00 82.38 300 HIS A N 1
ATOM 2426 C CA . HIS A 1 300 ? -61.771 3.331 88.430 1.00 82.38 300 HIS A CA 1
ATOM 2427 C C . HIS A 1 300 ? -60.334 3.665 88.884 1.00 82.38 300 HIS A C 1
ATOM 2429 O O . HIS A 1 300 ? -59.430 3.644 88.063 1.00 82.38 300 HIS A O 1
ATOM 2435 N N . SER A 1 301 ? -60.118 3.985 90.167 1.00 79.38 301 SER A N 1
ATOM 2436 C CA . SER A 1 301 ? -58.802 4.285 90.752 1.00 79.38 301 SER A CA 1
ATOM 2437 C C . SER A 1 301 ? -58.114 3.067 91.378 1.00 79.38 301 SER A C 1
ATOM 2439 O O . SER A 1 301 ? -56.983 3.182 91.848 1.00 79.38 301 SER A O 1
ATOM 2441 N N . ASN A 1 302 ? -58.798 1.922 91.446 1.00 85.19 302 ASN A N 1
ATOM 2442 C CA . ASN A 1 302 ? -58.269 0.711 92.060 1.00 85.19 302 ASN A CA 1
ATOM 2443 C C . ASN A 1 302 ? -57.690 -0.204 90.987 1.00 85.19 302 ASN A C 1
ATOM 2445 O O . ASN A 1 302 ? -58.338 -0.490 89.983 1.00 85.19 302 ASN A O 1
ATOM 2449 N N . LYS A 1 303 ? -56.486 -0.706 91.238 1.00 89.44 303 LYS A N 1
ATOM 2450 C CA . LYS A 1 303 ? -55.766 -1.589 90.331 1.00 89.44 303 LYS A CA 1
ATOM 2451 C C . LYS A 1 303 ? -55.401 -2.868 91.064 1.00 89.44 303 LYS A C 1
ATOM 2453 O O . LYS A 1 303 ? -54.673 -2.835 92.054 1.00 89.44 303 LYS A O 1
ATOM 2458 N N . TYR A 1 304 ? -55.927 -3.980 90.572 1.00 89.56 304 TYR A N 1
ATOM 2459 C CA . TYR A 1 304 ? -55.701 -5.309 91.118 1.00 89.56 304 TYR A CA 1
ATOM 2460 C C . TYR A 1 304 ? -54.802 -6.082 90.164 1.00 89.56 304 TYR A C 1
ATOM 2462 O O . TYR A 1 304 ? -55.104 -6.187 88.980 1.00 89.56 304 TYR A O 1
ATOM 2470 N N . VAL A 1 305 ? -53.688 -6.606 90.664 1.00 89.12 305 VAL A N 1
ATOM 2471 C CA . VAL A 1 305 ? -52.749 -7.403 89.869 1.00 89.12 305 VAL A CA 1
ATOM 2472 C C . VAL A 1 305 ? -52.802 -8.833 90.376 1.00 89.12 305 VAL A C 1
ATOM 2474 O O . VAL A 1 305 ? -52.572 -9.078 91.558 1.00 89.12 305 VAL A O 1
ATOM 2477 N N . TYR A 1 306 ? -53.110 -9.758 89.477 1.00 89.50 306 TYR A N 1
ATOM 2478 C CA . TYR A 1 306 ? -53.189 -11.185 89.745 1.00 89.50 306 TYR A CA 1
ATOM 2479 C C . TYR A 1 306 ? -52.155 -11.914 88.899 1.00 89.50 306 TYR A C 1
ATOM 2481 O O . TYR A 1 306 ? -52.127 -11.762 87.677 1.00 89.50 306 TYR A O 1
ATOM 2489 N N . ASP A 1 307 ? -51.333 -12.752 89.523 1.00 88.44 307 ASP A N 1
ATOM 2490 C CA . ASP A 1 307 ? -50.489 -13.674 88.767 1.00 88.44 307 ASP A CA 1
ATOM 2491 C C . ASP A 1 307 ? -51.371 -14.673 88.025 1.00 88.44 307 ASP A C 1
ATOM 2493 O O . ASP A 1 307 ? -52.360 -15.159 88.581 1.00 88.44 307 ASP A O 1
ATOM 2497 N N . ILE A 1 308 ? -51.018 -15.045 86.791 1.00 88.69 308 ILE A N 1
ATOM 2498 C CA . ILE A 1 308 ? -51.825 -16.009 86.027 1.00 88.69 308 ILE A CA 1
ATOM 2499 C C . ILE A 1 308 ? -51.981 -17.338 86.782 1.00 88.69 308 ILE A C 1
ATOM 2501 O O . ILE A 1 308 ? -53.016 -17.986 86.690 1.00 88.69 308 ILE A O 1
ATOM 2505 N N . LYS A 1 309 ? -50.970 -17.709 87.583 1.00 85.75 309 LYS A N 1
ATOM 2506 C CA . LYS A 1 309 ? -50.950 -18.915 88.421 1.00 85.75 309 LYS A CA 1
ATOM 2507 C C . LYS A 1 309 ? -52.014 -18.894 89.522 1.00 85.75 309 LYS A C 1
ATOM 2509 O O . LYS A 1 309 ? -52.329 -19.949 90.050 1.00 85.75 309 LYS A O 1
ATOM 2514 N N . SER A 1 310 ? -52.556 -17.726 89.875 1.00 88.00 310 SER A N 1
ATOM 2515 C CA . SER A 1 310 ? -53.626 -17.580 90.875 1.00 88.00 310 SER A CA 1
ATOM 2516 C C . SER A 1 310 ? -55.029 -17.851 90.316 1.00 88.00 310 SER A C 1
ATOM 2518 O O . SER A 1 310 ? -55.998 -17.911 91.075 1.00 88.00 310 SER A O 1
ATOM 2520 N N . ILE A 1 311 ? -55.150 -18.030 88.997 1.00 89.69 311 ILE A N 1
ATOM 2521 C CA . ILE A 1 311 ? -56.413 -18.300 88.315 1.00 89.69 311 ILE A CA 1
ATOM 2522 C C . ILE A 1 311 ? -56.552 -19.805 88.113 1.00 89.69 311 ILE A C 1
ATOM 2524 O O . ILE A 1 311 ? -55.719 -20.448 87.483 1.00 89.69 311 ILE A O 1
ATOM 2528 N N . GLU A 1 312 ? -57.635 -20.366 88.636 1.00 88.38 312 GLU A N 1
ATOM 2529 C CA . GLU A 1 312 ? -57.946 -21.788 88.521 1.00 88.38 312 GLU A CA 1
ATOM 2530 C C . GLU A 1 312 ? -58.561 -22.102 87.153 1.00 88.38 312 GLU A C 1
ATOM 2532 O O . GLU A 1 312 ? -58.177 -23.061 86.484 1.00 88.38 312 GLU A O 1
ATOM 2537 N N . SER A 1 313 ? -59.532 -21.296 86.714 1.00 88.75 313 SER A N 1
ATOM 2538 C CA . SER A 1 313 ? -60.187 -21.490 85.420 1.00 88.75 313 SER A CA 1
ATOM 2539 C C . SER A 1 313 ? -60.874 -20.225 84.917 1.00 88.75 313 SER A C 1
ATOM 2541 O O . SER A 1 313 ? -61.242 -19.335 85.682 1.00 88.75 313 SER A O 1
ATOM 2543 N N . VAL A 1 314 ? -61.071 -20.160 83.601 1.00 90.88 314 VAL A N 1
ATOM 2544 C CA . VAL A 1 314 ? -61.837 -19.102 82.933 1.00 90.88 314 VAL A CA 1
ATOM 2545 C C . VAL A 1 314 ? -62.837 -19.747 81.992 1.00 90.88 314 VAL A C 1
ATOM 2547 O O . VAL A 1 314 ? -62.495 -20.700 81.292 1.00 90.88 314 VAL A O 1
ATOM 2550 N N . PHE A 1 315 ? -64.072 -19.262 81.952 1.00 91.31 315 PHE A N 1
ATOM 2551 C CA . PHE A 1 315 ? -65.109 -19.814 81.078 1.00 91.31 315 PHE A CA 1
ATOM 2552 C C . PHE A 1 315 ? -66.138 -18.756 80.683 1.00 91.31 315 PHE A C 1
ATOM 2554 O O . PHE A 1 315 ? -66.371 -17.789 81.402 1.00 91.31 315 PHE A O 1
ATOM 2561 N N . VAL A 1 316 ? -66.733 -18.931 79.505 1.00 90.94 316 VAL A N 1
ATOM 2562 C CA . VAL A 1 316 ? -67.798 -18.059 78.993 1.00 90.94 316 VAL A CA 1
ATOM 2563 C C . VAL A 1 316 ? -69.115 -18.441 79.673 1.00 90.94 316 VAL A C 1
ATOM 2565 O O . VAL A 1 316 ? -69.338 -19.609 79.994 1.00 90.94 316 VAL A O 1
ATOM 2568 N N . HIS A 1 317 ? -69.978 -17.461 79.926 1.00 89.94 317 HIS A N 1
ATOM 2569 C CA . HIS A 1 317 ? -71.277 -17.680 80.547 1.00 89.94 317 HIS A CA 1
ATOM 2570 C C . HIS A 1 317 ? -72.171 -18.532 79.620 1.00 89.94 317 HIS A C 1
ATOM 2572 O O . HIS A 1 317 ? -72.389 -18.139 78.474 1.00 89.94 317 HIS A O 1
ATOM 2578 N N . PRO A 1 318 ? -72.779 -19.638 80.096 1.00 84.19 318 PRO A N 1
ATOM 2579 C CA . PRO A 1 318 ? -73.513 -20.581 79.239 1.00 84.19 318 PRO A CA 1
ATOM 2580 C C . PRO A 1 318 ? -74.701 -19.948 78.498 1.00 84.19 318 PRO A C 1
ATOM 2582 O O . PRO A 1 318 ? -74.981 -20.301 77.361 1.00 84.19 318 PRO A O 1
ATOM 2585 N N . ASN A 1 319 ? -75.368 -18.974 79.125 1.00 84.75 319 ASN A N 1
ATOM 2586 C CA . ASN A 1 319 ? -76.526 -18.274 78.550 1.00 84.75 319 ASN A CA 1
ATOM 2587 C C . ASN A 1 319 ? -76.212 -16.876 77.972 1.00 84.75 319 ASN A C 1
ATOM 2589 O O . ASN A 1 319 ? -77.138 -16.123 77.683 1.00 84.75 319 ASN A O 1
ATOM 2593 N N . SER A 1 320 ? -74.938 -16.470 77.876 1.00 86.12 320 SER A N 1
ATOM 2594 C CA . SER A 1 320 ? -74.572 -15.139 77.370 1.00 86.12 320 SER A CA 1
ATOM 2595 C C . SER A 1 320 ? -73.173 -15.127 76.762 1.00 86.12 320 SER A C 1
ATOM 2597 O O . SER A 1 320 ? -72.178 -15.057 77.477 1.00 86.12 320 SER A O 1
ATOM 2599 N N . GLU A 1 321 ? -73.104 -15.021 75.439 1.00 84.75 321 GLU A N 1
ATOM 2600 C CA . GLU A 1 321 ? -71.851 -14.931 74.673 1.00 84.75 321 GLU A CA 1
ATOM 2601 C C . GLU A 1 321 ? -71.012 -13.689 75.005 1.00 84.75 321 GLU A C 1
ATOM 2603 O O . GLU A 1 321 ? -69.818 -13.648 74.737 1.00 84.75 321 GLU A O 1
ATOM 2608 N N . ARG A 1 322 ? -71.625 -12.671 75.624 1.00 90.31 322 ARG A N 1
ATOM 2609 C CA . ARG A 1 322 ? -70.946 -11.433 76.031 1.00 90.31 322 ARG A CA 1
ATOM 2610 C C . ARG A 1 322 ? -70.408 -11.461 77.453 1.00 90.31 322 ARG A C 1
ATOM 2612 O O . ARG A 1 322 ? -69.889 -10.447 77.901 1.00 90.31 322 ARG A O 1
ATOM 2619 N N . ARG A 1 323 ? -70.583 -12.550 78.202 1.00 91.50 323 ARG A N 1
ATOM 2620 C CA . ARG A 1 323 ? -70.185 -12.622 79.614 1.00 91.50 323 ARG A CA 1
ATOM 2621 C C . ARG A 1 323 ? -69.202 -13.752 79.833 1.00 91.50 323 ARG A C 1
ATOM 2623 O O . ARG A 1 323 ? -69.321 -14.804 79.216 1.00 91.50 323 ARG A O 1
ATOM 2630 N N . PHE A 1 324 ? -68.247 -13.550 80.723 1.00 93.81 324 PHE A N 1
ATOM 2631 C CA . PHE A 1 324 ? -67.287 -14.574 81.105 1.00 93.81 324 PHE A CA 1
ATOM 2632 C C . PHE A 1 324 ? -66.921 -14.452 82.579 1.00 93.81 324 PHE A C 1
ATOM 2634 O O . PHE A 1 324 ? -67.098 -13.405 83.203 1.00 93.81 324 PHE A O 1
ATOM 2641 N N . TYR A 1 325 ? -66.404 -15.550 83.112 1.00 93.00 325 TYR A N 1
ATOM 2642 C CA . TYR A 1 325 ? -66.024 -15.705 84.501 1.00 93.00 325 TYR A CA 1
ATOM 2643 C C . TYR A 1 325 ? -64.537 -15.996 84.619 1.00 93.00 325 TYR A C 1
ATOM 2645 O O . TYR A 1 325 ? -64.006 -16.814 83.865 1.00 93.00 325 TYR A O 1
ATOM 2653 N N . ILE A 1 326 ? -63.893 -15.370 85.601 1.00 92.94 326 ILE A N 1
ATOM 2654 C CA . ILE A 1 326 ? -62.553 -15.728 86.068 1.00 92.94 326 ILE A CA 1
ATOM 2655 C C . ILE A 1 326 ? -62.707 -16.306 87.475 1.00 92.94 326 ILE A C 1
ATOM 2657 O O . ILE A 1 326 ? -63.157 -15.605 88.383 1.00 92.94 326 ILE A O 1
ATOM 2661 N N . LYS A 1 327 ? -62.362 -17.587 87.639 1.00 91.62 327 LYS A N 1
ATOM 2662 C CA . LYS A 1 327 ? -62.338 -18.281 88.928 1.00 91.62 327 LYS A CA 1
ATOM 2663 C C . LYS A 1 327 ? -60.902 -18.337 89.440 1.00 91.62 327 LYS A C 1
ATOM 2665 O O . LYS A 1 327 ? -60.027 -18.884 88.767 1.00 91.62 327 LYS A O 1
ATOM 2670 N N . PHE A 1 328 ? -60.674 -17.784 90.620 1.00 90.06 328 PHE A N 1
ATOM 2671 C CA . PHE A 1 328 ? -59.386 -17.781 91.306 1.00 90.06 328 PHE A CA 1
ATOM 2672 C C . PHE A 1 328 ? -59.269 -18.977 92.263 1.00 90.06 328 PHE A C 1
ATOM 2674 O O . PHE A 1 328 ? -60.276 -19.556 92.673 1.00 90.06 328 PHE A O 1
ATOM 2681 N N . ILE A 1 329 ? -58.037 -19.356 92.618 1.00 88.00 329 ILE A N 1
ATOM 2682 C CA . ILE A 1 329 ? -57.741 -20.520 93.483 1.00 88.00 329 ILE A CA 1
ATOM 2683 C C . ILE A 1 329 ? -58.334 -20.368 94.894 1.00 88.00 329 ILE A C 1
ATOM 2685 O O . ILE A 1 329 ? -58.674 -21.357 95.540 1.00 88.00 329 ILE A O 1
ATOM 2689 N N . ASP A 1 330 ? -58.510 -19.136 95.369 1.00 85.88 330 ASP A N 1
ATOM 2690 C CA . ASP A 1 330 ? -59.172 -18.808 96.638 1.00 85.88 330 ASP A CA 1
ATOM 2691 C C . ASP A 1 330 ? -60.710 -18.960 96.584 1.00 85.88 330 ASP A C 1
ATOM 2693 O O . ASP A 1 330 ? -61.410 -18.532 97.502 1.00 85.88 330 ASP A O 1
ATOM 2697 N N . ASN A 1 331 ? -61.242 -19.582 95.523 1.00 79.88 331 ASN A N 1
ATOM 2698 C CA . ASN A 1 331 ? -62.665 -19.695 95.194 1.00 79.88 331 ASN A CA 1
ATOM 2699 C C . ASN A 1 331 ? -63.377 -18.349 94.973 1.00 79.88 331 ASN A C 1
ATOM 2701 O O . ASN A 1 331 ? -64.610 -18.313 94.917 1.00 79.88 331 ASN A O 1
ATOM 2705 N N . ASN A 1 332 ? -62.643 -17.250 94.788 1.00 86.56 332 ASN A N 1
ATOM 2706 C CA . ASN A 1 332 ? -63.238 -16.000 94.343 1.00 86.56 332 ASN A CA 1
ATOM 2707 C C . ASN A 1 332 ? -63.645 -16.111 92.863 1.00 86.56 332 ASN A C 1
ATOM 2709 O O . ASN A 1 332 ? -62.904 -16.641 92.031 1.00 86.56 332 ASN A O 1
ATOM 2713 N N . LEU A 1 333 ? -64.832 -15.611 92.523 1.00 88.69 333 LEU A N 1
ATOM 2714 C CA . LEU A 1 333 ? -65.374 -15.638 91.168 1.00 88.69 333 LEU A CA 1
ATOM 2715 C C . LEU A 1 333 ? -65.701 -14.213 90.737 1.00 88.69 333 LEU A C 1
ATOM 2717 O O . LEU A 1 333 ? -66.540 -13.551 91.346 1.00 88.69 333 LEU A O 1
ATOM 2721 N N . MET A 1 334 ? -65.070 -13.755 89.659 1.00 91.06 334 MET A N 1
ATOM 2722 C CA . MET A 1 334 ? -65.371 -12.457 89.060 1.00 91.06 334 MET A CA 1
ATOM 2723 C C . MET A 1 334 ? -66.070 -12.632 87.718 1.00 91.06 334 MET A C 1
ATOM 2725 O O . MET A 1 334 ? -65.599 -13.379 86.860 1.00 91.06 334 MET A O 1
ATOM 2729 N N . GLU A 1 335 ? -67.183 -11.923 87.537 1.00 92.75 335 GLU A N 1
ATOM 2730 C CA . GLU A 1 335 ? -67.957 -11.902 86.296 1.00 92.75 335 GLU A CA 1
ATOM 2731 C C . GLU A 1 335 ? -67.712 -10.599 85.530 1.00 92.75 335 GLU A C 1
ATOM 2733 O O . GLU A 1 335 ? -67.779 -9.502 86.089 1.00 92.75 335 GLU A O 1
ATOM 2738 N N . PHE A 1 336 ? -67.474 -10.719 84.226 1.00 93.69 336 PHE A N 1
ATOM 2739 C CA . PHE A 1 336 ? -67.247 -9.593 83.327 1.00 93.69 336 PHE A CA 1
ATOM 2740 C C . PHE A 1 336 ? -68.113 -9.705 82.076 1.00 93.69 336 PHE A C 1
ATOM 2742 O O . PHE A 1 336 ? -68.411 -10.799 81.598 1.00 93.69 336 PHE A O 1
ATOM 2749 N N . GLN A 1 337 ? -68.476 -8.556 81.513 1.00 92.75 337 GLN A N 1
ATOM 2750 C CA . GLN A 1 337 ? -69.190 -8.419 80.254 1.00 92.75 337 GLN A CA 1
ATOM 2751 C C . GLN A 1 337 ? -68.334 -7.665 79.226 1.00 92.75 337 GLN A C 1
ATOM 2753 O O . GLN A 1 337 ? -67.806 -6.594 79.519 1.00 92.75 337 GLN A O 1
ATOM 2758 N N . SER A 1 338 ? -68.215 -8.206 78.014 1.00 92.06 338 SER A N 1
ATOM 2759 C CA . SER A 1 338 ? -67.525 -7.592 76.875 1.00 92.06 338 SER A CA 1
ATOM 2760 C C . SER A 1 338 ? -68.078 -8.121 75.551 1.00 92.06 338 SER A C 1
ATOM 2762 O O . SER A 1 338 ? -68.571 -9.246 75.477 1.00 92.06 338 SER A O 1
ATOM 2764 N N . ASN A 1 339 ? -67.962 -7.334 74.481 1.00 89.31 339 ASN A N 1
ATOM 2765 C CA . ASN A 1 339 ? -68.292 -7.797 73.129 1.00 89.31 339 ASN A CA 1
ATOM 2766 C C . ASN A 1 339 ? -67.308 -8.869 72.623 1.00 89.31 339 ASN A C 1
ATOM 2768 O O . ASN A 1 339 ? -67.662 -9.629 71.730 1.00 89.31 339 ASN A O 1
ATOM 2772 N N . SER A 1 340 ? -66.120 -8.964 73.230 1.00 89.31 340 SER A N 1
ATOM 2773 C CA . SER A 1 340 ? -65.073 -9.934 72.883 1.00 89.31 340 SER A CA 1
ATOM 2774 C C . SER A 1 340 ? -64.857 -10.982 73.984 1.00 89.31 340 SER A C 1
ATOM 2776 O O . SER A 1 340 ? -63.750 -11.489 74.151 1.00 89.31 340 SER A O 1
ATOM 2778 N N . ALA A 1 341 ? -65.892 -11.306 74.770 1.00 89.06 341 ALA A N 1
ATOM 2779 C CA . ALA A 1 341 ? -65.778 -12.174 75.948 1.00 89.06 341 ALA A CA 1
ATOM 2780 C C . ALA A 1 341 ? -65.142 -13.547 75.653 1.00 89.06 341 ALA A C 1
ATOM 2782 O O . ALA A 1 341 ? -64.273 -13.985 76.404 1.00 89.06 341 ALA A O 1
ATOM 2783 N N . GLU A 1 342 ? -65.505 -14.201 74.546 1.00 87.44 342 GLU A N 1
ATOM 2784 C CA . GLU A 1 342 ? -64.898 -15.475 74.136 1.00 87.44 342 GLU A CA 1
ATOM 2785 C C . GLU A 1 342 ? -63.406 -15.334 73.792 1.00 87.44 342 GLU A C 1
ATOM 2787 O O . GLU A 1 342 ? -62.592 -16.170 74.194 1.00 87.44 342 GLU A O 1
ATOM 2792 N N . GLN A 1 343 ? -63.027 -14.255 73.100 1.00 87.56 343 GLN A N 1
ATOM 2793 C CA . GLN A 1 343 ? -61.637 -13.966 72.744 1.00 87.56 343 GLN A CA 1
ATOM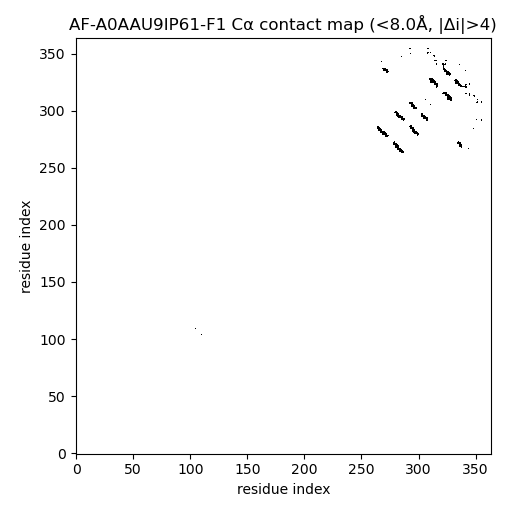 2794 C C . GLN A 1 343 ? -60.794 -13.698 73.997 1.00 87.56 343 GLN A C 1
ATOM 2796 O O . GLN A 1 343 ? -59.706 -14.258 74.132 1.00 87.56 343 GLN A O 1
ATOM 2801 N N . ILE A 1 344 ? -61.315 -12.899 74.935 1.00 88.75 344 ILE A N 1
ATOM 2802 C CA . ILE A 1 344 ? -60.663 -12.593 76.216 1.00 88.75 344 ILE A CA 1
ATOM 2803 C C . ILE A 1 344 ? -60.504 -13.875 77.037 1.00 88.75 344 ILE A C 1
ATOM 2805 O O . ILE A 1 344 ? -59.396 -14.206 77.459 1.00 88.75 344 ILE A O 1
ATOM 2809 N N . ALA A 1 345 ? -61.580 -14.652 77.199 1.00 89.25 345 ALA A N 1
ATOM 2810 C CA . ALA A 1 345 ? -61.553 -15.908 77.941 1.00 89.25 345 ALA A CA 1
ATOM 2811 C C . ALA A 1 345 ? -60.559 -16.913 77.337 1.00 89.25 345 ALA A C 1
ATOM 2813 O O . ALA A 1 345 ? -59.776 -17.528 78.061 1.00 89.25 345 ALA A O 1
ATOM 2814 N N . SER A 1 346 ? -60.541 -17.047 76.010 1.00 87.81 346 SER A N 1
ATOM 2815 C CA . SER A 1 346 ? -59.606 -17.922 75.294 1.00 87.81 346 SER A CA 1
ATOM 2816 C C . SER A 1 346 ? -58.156 -17.461 75.437 1.00 87.81 346 SER A C 1
ATOM 2818 O O . SER A 1 346 ? -57.256 -18.286 75.581 1.00 87.81 346 SER A O 1
ATOM 2820 N N . LYS A 1 347 ? -57.902 -16.149 75.454 1.00 86.06 347 LYS A N 1
ATOM 2821 C CA . LYS A 1 347 ? -56.560 -15.595 75.674 1.00 86.06 347 LYS A CA 1
ATOM 2822 C C . LYS A 1 347 ? -56.058 -15.844 77.089 1.00 86.06 347 LYS A C 1
ATOM 2824 O O . LYS A 1 347 ? -54.919 -16.282 77.244 1.00 86.06 347 LYS A O 1
ATOM 2829 N N . ILE A 1 348 ? -56.911 -15.671 78.095 1.00 87.69 348 ILE A N 1
ATOM 2830 C CA . ILE A 1 348 ? -56.556 -15.993 79.479 1.00 87.69 348 ILE A CA 1
ATOM 2831 C C . ILE A 1 348 ? -56.283 -17.496 79.632 1.00 87.69 348 ILE A C 1
ATOM 2833 O O . ILE A 1 348 ? -55.270 -17.876 80.215 1.00 87.69 348 ILE A O 1
ATOM 2837 N N . LYS A 1 349 ? -57.114 -18.360 79.030 1.00 87.31 349 LYS A N 1
ATOM 2838 C CA . LYS A 1 349 ? -56.852 -19.810 78.964 1.00 87.31 349 LYS A CA 1
ATOM 2839 C C . LYS A 1 349 ? -55.504 -20.125 78.319 1.00 87.31 349 LYS A C 1
ATOM 2841 O O . LYS A 1 349 ? -54.750 -20.925 78.856 1.00 87.31 349 LYS A O 1
ATOM 2846 N N . ASN A 1 350 ? -55.164 -19.470 77.211 1.00 84.56 350 ASN A N 1
ATOM 2847 C CA . ASN A 1 350 ? -53.872 -19.668 76.556 1.00 84.56 350 ASN A CA 1
ATOM 2848 C C . ASN A 1 350 ? -52.697 -19.247 77.451 1.00 84.56 350 ASN A C 1
ATOM 2850 O O . ASN A 1 350 ? -51.660 -19.909 77.438 1.00 84.56 350 ASN A O 1
ATOM 2854 N N . PHE A 1 351 ? -52.842 -18.178 78.241 1.00 85.75 351 PHE A N 1
ATOM 2855 C CA . PHE A 1 351 ? -51.825 -17.766 79.213 1.00 85.75 351 PHE A CA 1
ATOM 2856 C C . PHE A 1 351 ? -51.695 -18.790 80.348 1.00 85.75 351 PHE A C 1
ATOM 2858 O O . PHE A 1 351 ? -50.572 -19.139 80.706 1.00 85.75 351 PHE A O 1
ATOM 2865 N N . LEU A 1 352 ? -52.813 -19.340 80.840 1.00 85.12 352 LEU A N 1
ATOM 2866 C CA . LEU A 1 352 ? -52.828 -20.444 81.809 1.00 85.12 352 LEU A CA 1
ATOM 2867 C C . LEU A 1 352 ? -52.108 -21.686 81.267 1.00 85.12 352 LEU A C 1
ATOM 2869 O O . LEU A 1 352 ? -51.235 -22.237 81.933 1.00 85.12 352 LEU A O 1
ATOM 2873 N N . THR A 1 353 ? -52.411 -22.106 80.034 1.00 83.19 353 THR A N 1
ATOM 2874 C CA . THR A 1 353 ? -51.750 -23.254 79.397 1.00 83.19 353 THR A CA 1
ATOM 2875 C C . THR A 1 353 ? -50.254 -23.011 79.219 1.00 83.19 353 THR A C 1
ATOM 2877 O O . THR A 1 353 ? -49.459 -23.884 79.554 1.00 83.19 353 THR A O 1
ATOM 2880 N N . ARG A 1 354 ? -49.851 -21.822 78.746 1.00 78.19 354 ARG A N 1
ATOM 2881 C CA . ARG A 1 354 ? -48.434 -21.472 78.562 1.00 78.19 354 ARG A CA 1
ATOM 2882 C C . ARG A 1 354 ? -47.673 -21.436 79.887 1.00 78.19 354 ARG A C 1
ATOM 2884 O O . ARG A 1 354 ? -46.570 -21.973 79.955 1.00 78.19 354 ARG A O 1
ATOM 2891 N N . ALA A 1 355 ? -48.268 -20.866 80.934 1.00 74.00 355 ALA A N 1
ATOM 2892 C CA . ALA A 1 355 ? -47.679 -20.822 82.270 1.00 74.00 355 ALA A CA 1
ATOM 2893 C C . ALA A 1 355 ? -47.531 -22.215 82.898 1.00 74.00 355 ALA A C 1
ATOM 2895 O O . ALA A 1 355 ? -46.517 -22.484 83.532 1.00 74.00 355 ALA A O 1
ATOM 2896 N N . ASN A 1 356 ? -48.488 -23.116 82.659 1.00 68.44 356 ASN A N 1
ATOM 2897 C CA . ASN A 1 356 ? -48.430 -24.498 83.141 1.00 68.44 356 ASN A CA 1
ATOM 2898 C C . ASN A 1 356 ? -47.515 -25.397 82.287 1.00 68.44 356 ASN A C 1
ATOM 2900 O O . ASN A 1 356 ? -47.028 -26.411 82.776 1.00 68.44 356 ASN A O 1
ATOM 2904 N N . SER A 1 357 ? -47.261 -25.034 81.023 1.00 62.38 357 SER A N 1
ATOM 2905 C CA . SER A 1 357 ? -46.314 -25.735 80.138 1.00 62.38 357 SER A CA 1
ATOM 2906 C C . SER A 1 357 ? -44.851 -25.318 80.335 1.00 62.38 357 SER A C 1
ATOM 2908 O O . SER A 1 357 ? -43.949 -26.019 79.884 1.00 62.38 357 SER A O 1
ATOM 2910 N N . ALA A 1 358 ? -44.598 -24.200 81.023 1.00 52.88 358 ALA A N 1
ATOM 2911 C CA . ALA A 1 358 ? -43.265 -23.773 81.440 1.00 52.88 358 ALA A CA 1
ATOM 2912 C C . ALA A 1 358 ? -42.857 -24.485 82.747 1.00 52.88 358 ALA A C 1
ATOM 2914 O O . ALA A 1 358 ? -42.740 -23.864 83.801 1.00 52.88 358 ALA A O 1
ATOM 2915 N N . GLY A 1 359 ? -42.681 -25.810 82.683 1.00 42.81 359 GLY A N 1
ATOM 2916 C CA . GLY A 1 359 ? -41.933 -26.570 83.693 1.00 42.81 359 GLY A CA 1
ATOM 2917 C C . GLY A 1 359 ? -40.437 -26.211 83.662 1.00 42.81 359 GLY A C 1
ATOM 2918 O O . GLY A 1 359 ? -40.014 -25.496 82.748 1.00 42.81 359 GLY A O 1
ATOM 2919 N N . PRO A 1 360 ? -39.629 -26.654 84.644 1.00 40.62 360 PRO A N 1
ATOM 2920 C CA . PRO A 1 360 ? -38.242 -26.217 84.784 1.00 40.62 360 PRO A CA 1
ATOM 2921 C C . PRO A 1 360 ? -37.479 -26.499 83.487 1.00 40.62 360 PRO A C 1
ATOM 2923 O O . PRO A 1 360 ? -37.483 -27.621 82.986 1.00 40.62 360 PRO A O 1
ATOM 2926 N N . ARG A 1 361 ? -36.852 -25.463 82.920 1.00 41.50 361 ARG A N 1
ATOM 2927 C CA . ARG A 1 361 ? -35.825 -25.657 81.899 1.00 41.50 361 ARG A CA 1
ATOM 2928 C C . ARG A 1 361 ? -34.657 -26.331 82.607 1.00 41.50 361 ARG A C 1
ATOM 2930 O O . ARG A 1 361 ? -33.986 -25.673 83.396 1.00 41.50 361 ARG A O 1
ATOM 2937 N N . ASP A 1 362 ? -34.472 -27.623 82.360 1.00 34.28 362 ASP A N 1
ATOM 2938 C CA . ASP A 1 362 ? -33.204 -28.290 82.630 1.00 34.28 362 ASP A CA 1
ATOM 2939 C C . ASP A 1 362 ? -32.103 -27.476 81.943 1.00 34.28 362 ASP A C 1
ATOM 2941 O O . ASP A 1 362 ? -32.112 -27.281 80.724 1.00 34.28 362 ASP A O 1
ATOM 2945 N N . GLU A 1 363 ? -31.198 -26.934 82.752 1.00 39.38 363 GLU A N 1
ATOM 2946 C CA . GLU A 1 363 ? -29.911 -26.446 82.286 1.00 39.38 363 GLU A CA 1
ATOM 2947 C C . GLU A 1 363 ? -29.119 -27.657 81.782 1.00 39.38 363 GLU A C 1
ATOM 2949 O O . GLU A 1 363 ? -28.832 -28.597 82.528 1.00 39.38 363 GLU A O 1
ATOM 2954 N N . SER A 1 364 ? -28.793 -27.660 80.494 1.00 34.97 364 SER A N 1
ATOM 2955 C CA . SER A 1 364 ? -27.775 -28.522 79.889 1.00 34.97 364 SER A CA 1
ATOM 2956 C C . SER A 1 364 ? -27.095 -27.771 78.760 1.00 34.97 364 SER A C 1
ATOM 2958 O O . SER A 1 364 ? -27.828 -27.237 77.894 1.00 34.97 364 SER A O 1
#

Mean predicted aligned error: 20.79 Å

Foldseek 3Di:
DDDDDDDDDDDDPPDDPVPVVVVVVVVVVVVVVVVVVVVVVVVVVVVVVVVVVVVVVVVVVVVVVVVVVVVVVVVVVVVVVVVVVVVVVVVVVPDDDDDDDDDDDDPVVVVVVVVVVVVVVVVVVVVVVVVVVVVVVVVVVVVVVVVVVVVVVVVVVVVVVVVVVVVVVVVVVVVVVVVVVVVVVVVVVVVVVVVVVVVVVVVVVVVVVVVVVVVVVVVVVVVVVVVVVVVVVVVVVVVVVVVVVVVVVVVVVVVVVVVVQVLAWDKFWKWWDDPPDIFIKIWIWHADPVRFIWIWIGTPPDIDIGGLVQWPAKDADPVDNQKIWTQGPVRDIIIIGHPCRVVVRVSSVVSNVVNVVPDPDPDD

Solvent-accessible surface area (backbone atoms only — not comparable to full-atom values): 20311 Å² total; per-residue (Å²): 135,82,90,84,83,88,78,91,80,90,78,81,87,81,72,69,92,57,58,66,56,54,52,51,50,53,52,51,52,52,51,51,55,52,50,53,51,52,53,52,55,49,54,51,52,52,51,55,49,49,56,51,49,53,51,52,51,53,52,50,54,52,52,48,54,53,49,54,54,51,51,51,55,52,51,56,50,50,54,53,51,54,53,53,54,52,55,53,56,60,64,66,71,77,74,81,88,82,86,82,86,85,80,91,76,58,71,72,59,51,52,55,48,49,52,51,51,49,53,50,50,54,49,51,52,48,51,50,52,53,49,50,52,50,50,53,53,51,51,52,52,50,53,52,51,51,52,52,49,51,55,49,52,55,49,49,54,50,54,51,54,52,51,51,51,52,49,54,54,50,52,53,50,49,57,50,50,58,48,52,52,51,53,51,51,53,52,49,53,52,48,52,53,52,52,54,51,52,52,52,52,50,51,53,50,51,54,51,50,52,52,53,52,53,51,51,52,51,52,52,52,50,50,52,53,50,52,54,50,49,54,53,49,52,53,50,51,51,54,47,52,54,49,52,53,52,50,52,52,53,52,51,50,52,48,50,53,48,54,50,48,62,71,46,51,47,80,41,78,34,30,37,58,49,98,85,62,68,38,69,28,35,42,35,37,30,61,49,99,86,68,49,56,31,40,34,42,35,46,85,94,46,76,46,79,41,54,43,87,49,49,68,49,59,45,63,40,94,91,35,76,38,24,27,38,45,30,30,70,88,71,48,72,48,41,35,34,26,96,53,20,57,61,52,35,51,50,53,47,49,50,45,51,52,60,69,66,62,60,87,78,78,86,126

Secondary structure (DSSP, 8-state):
----------------TTHHHHHHHHHHHHHHHHHHHHHHHHHHHHHHHHHHHHHHHHHHHHHHHHHHHHHHHHHHHHHHHHHHHHHHHHHGGG----PPPP----HHHHHHHHHHHHHHHHHHHHHHHHHHHHHHHHHHHHHHHHHHHHHHHHHHHHHHHHHHHHHHHHHHHHHHHHHHHHHHHHHHHHHHHHHHHHHHHHHHHHHHHHHHHHHHHHHHHHHHHHHHHHHHHHHHHHHHHHHHHHHHHHHHHHHHHHHHHHHH-EEEEEEEE-SS--EEEEEEEEE-TTS-EEEEEEETTEEEEEEGGGEEEEEEETTEEEEEEEEETTS-EEEEE-TTHHHHHHHHHHHHHHHHH-------

Nearest PDB structures (foldseek):
  5yqr-assembly1_A  TM=8.117E-01  e=3.415E-03  Tequatrovirus T4

Organism: NCBI:txid1481888

pLDDT: mean 84.64, std 16.06, range [28.47, 98.19]

Radius of gyration: 81.54 Å; Cα contacts (8 Å, |Δi|>4): 187; chains: 1; bounding box: 155×85×214 Å

Sequence (364 aa):
MDSRRDTRTNSLPSSPPGEDAAQDCKKKIAIMKKAVLMEREAKQKDLELADSLQKKLGMLNLTLAEKDSQIKTMNEERERLEQELTQLKERNKNGSSSPAKVPKKSVATLEQQNKKLLEEYHFLKQENQDLQTMYATINQACEEIQKEIKSKDDTLRKTVSELQAQLADTLRQQESLEKDMRDAQMSYNNLLETEKKLKADLEMASNTYQAIEEEIQVIKQEILVKQGQIARLNERLLKQGENEAMLSNKLMQYKNELEEAESYYQKHDVTKINHLINRPATIELKRNHTGEYIIEIEEHSNKYVYDIKSIESVFVHPNSERRFYIKFIDNNLMEFQSNSAEQIASKIKNFLTRANSAGPRDES